Protein AF-A0A5E4PR61-F1 (afdb_monomer_lite)

Structure (mmCIF, N/CA/C/O backbone):
data_AF-A0A5E4PR61-F1
#
_entry.id   AF-A0A5E4PR61-F1
#
loop_
_atom_site.group_PDB
_atom_site.id
_atom_site.type_symbol
_atom_site.label_atom_id
_atom_site.label_alt_id
_atom_site.label_comp_id
_atom_site.label_asym_id
_atom_site.label_entity_id
_atom_site.label_seq_id
_atom_site.pdbx_PDB_ins_code
_atom_site.Cartn_x
_atom_site.Cartn_y
_atom_site.Cartn_z
_atom_site.occupancy
_atom_site.B_iso_or_equiv
_atom_site.auth_seq_id
_atom_site.auth_comp_id
_atom_site.auth_asym_id
_atom_site.auth_atom_id
_atom_site.pdbx_PDB_model_num
ATOM 1 N N . LYS A 1 1 ? 18.328 1.704 29.329 1.00 36.12 1 LYS A N 1
ATOM 2 C CA . LYS A 1 1 ? 19.244 1.581 28.168 1.00 36.12 1 LYS A CA 1
ATOM 3 C C . LYS A 1 1 ? 18.384 1.048 27.034 1.00 36.12 1 LYS A C 1
ATOM 5 O O . LYS A 1 1 ? 18.080 -0.127 27.085 1.00 36.12 1 LYS A O 1
ATOM 10 N N . TYR A 1 2 ? 17.724 1.858 26.214 1.00 37.31 2 TYR A N 1
ATOM 11 C CA . TYR A 1 2 ? 18.276 2.843 25.282 1.00 37.31 2 TYR A CA 1
ATOM 12 C C . TYR A 1 2 ? 17.339 4.061 25.161 1.00 37.31 2 TYR A C 1
ATOM 14 O O . TYR A 1 2 ? 16.306 3.936 24.514 1.00 37.31 2 TYR A O 1
ATOM 22 N N . PRO A 1 3 ? 17.649 5.207 25.793 1.00 36.56 3 PRO A N 1
ATOM 23 C CA . PRO A 1 3 ? 16.827 6.406 25.634 1.00 36.56 3 PRO A CA 1
ATOM 24 C C . PRO A 1 3 ? 17.283 7.351 24.511 1.00 36.56 3 PRO A C 1
ATOM 26 O O . PRO A 1 3 ? 16.469 8.147 24.076 1.00 36.56 3 PRO A O 1
ATOM 29 N N . ASP A 1 4 ? 18.515 7.260 23.992 1.00 34.47 4 ASP A N 1
ATOM 30 C CA . ASP A 1 4 ? 19.093 8.382 23.218 1.00 34.47 4 ASP A CA 1
ATOM 31 C C . ASP A 1 4 ? 19.759 7.996 21.886 1.00 34.47 4 ASP A C 1
ATOM 33 O O . ASP A 1 4 ? 20.650 8.692 21.406 1.00 34.47 4 ASP A O 1
ATOM 37 N N . CYS A 1 5 ? 19.370 6.886 21.255 1.00 42.22 5 CYS A N 1
ATOM 38 C CA . CYS A 1 5 ? 20.015 6.446 20.010 1.00 42.22 5 CYS A CA 1
ATOM 39 C C . CYS A 1 5 ? 18.998 6.047 18.941 1.00 42.22 5 CYS A C 1
ATOM 41 O O . CYS A 1 5 ? 18.897 4.874 18.606 1.00 42.22 5 CYS A O 1
ATOM 43 N N . LEU A 1 6 ? 18.253 7.012 18.401 1.00 45.06 6 LEU A N 1
ATOM 44 C CA . LEU A 1 6 ? 17.533 6.852 17.134 1.00 45.06 6 LEU A CA 1
ATOM 45 C C . LEU A 1 6 ? 17.547 8.177 16.369 1.00 45.06 6 LEU A C 1
ATOM 47 O O . LEU A 1 6 ? 16.627 8.981 16.472 1.00 45.06 6 LEU A O 1
ATOM 51 N N . ASN A 1 7 ? 18.653 8.408 15.666 1.00 36.19 7 ASN A N 1
ATOM 52 C CA . ASN A 1 7 ? 18.746 9.107 14.386 1.00 36.19 7 ASN A CA 1
ATOM 53 C C . ASN A 1 7 ? 20.202 8.998 13.940 1.00 36.19 7 ASN A C 1
ATOM 55 O O . ASN A 1 7 ? 21.107 9.463 14.630 1.00 36.19 7 ASN A O 1
ATOM 59 N N . GLY A 1 8 ? 20.416 8.311 12.821 1.00 38.56 8 GLY A N 1
ATOM 60 C CA . GLY A 1 8 ? 21.736 8.069 12.266 1.00 38.56 8 GLY A CA 1
ATOM 61 C C . GLY A 1 8 ? 22.508 9.366 12.047 1.00 38.56 8 GLY A C 1
ATOM 62 O O . GLY A 1 8 ? 22.101 10.211 11.260 1.00 38.56 8 GLY A O 1
ATOM 63 N N . ASN A 1 9 ? 23.624 9.470 12.753 1.00 44.19 9 ASN A N 1
ATOM 64 C CA . ASN A 1 9 ? 24.900 9.922 12.220 1.00 44.19 9 ASN A CA 1
ATOM 65 C C . ASN A 1 9 ? 25.960 9.177 13.029 1.00 44.19 9 ASN A C 1
ATOM 67 O O . ASN A 1 9 ? 26.518 9.704 13.988 1.00 44.19 9 ASN A O 1
ATOM 71 N N . ASP A 1 10 ? 26.149 7.902 12.691 1.00 44.09 10 ASP A N 1
ATOM 72 C CA . ASP A 1 10 ? 27.345 7.176 13.097 1.00 44.09 10 ASP A CA 1
ATOM 73 C C . ASP A 1 10 ? 28.449 7.510 12.075 1.00 44.09 10 ASP A C 1
ATOM 75 O O . ASP A 1 10 ? 28.332 7.116 10.912 1.00 44.09 10 ASP A O 1
ATOM 79 N N . PRO A 1 11 ? 29.493 8.266 12.459 1.00 48.28 11 PRO A N 1
ATOM 80 C CA . PRO A 1 11 ? 30.578 8.662 11.563 1.00 48.28 11 PRO A CA 1
ATOM 81 C C . PRO A 1 11 ? 31.513 7.503 11.170 1.00 48.28 11 PRO A C 1
ATOM 83 O O . PRO A 1 11 ? 32.481 7.731 10.451 1.00 48.28 11 PRO A O 1
ATOM 86 N N . SER A 1 12 ? 31.266 6.272 11.638 1.00 42.88 12 SER A N 1
ATOM 87 C CA . SER A 1 12 ? 32.086 5.092 11.326 1.00 42.88 12 SER A CA 1
ATOM 88 C C . SER A 1 12 ? 31.677 4.337 10.050 1.00 42.88 12 SER A C 1
ATOM 90 O O . SER A 1 12 ? 32.338 3.367 9.674 1.00 42.88 12 SER A O 1
ATOM 92 N N . VAL A 1 13 ? 30.616 4.772 9.359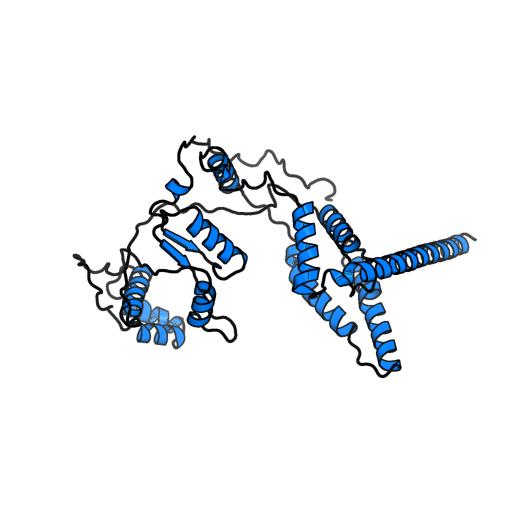 1.00 42.94 13 VAL A N 1
ATOM 93 C CA . VAL A 1 13 ? 30.128 4.136 8.124 1.00 42.94 13 VAL A CA 1
ATOM 94 C C . VAL A 1 13 ? 30.832 4.737 6.894 1.00 42.94 13 VAL A C 1
ATOM 96 O O . VAL A 1 13 ? 30.843 5.960 6.758 1.00 42.94 13 VAL A O 1
ATOM 99 N N . PRO A 1 14 ? 31.400 3.922 5.978 1.00 35.34 14 PRO A N 1
ATOM 100 C CA . PRO A 1 14 ? 32.034 4.424 4.759 1.00 35.34 14 PRO A CA 1
ATOM 101 C C . PRO A 1 14 ? 31.043 5.171 3.860 1.00 35.34 14 PRO A C 1
ATOM 103 O O . PRO A 1 14 ? 29.953 4.670 3.577 1.00 35.34 14 PRO A O 1
ATOM 106 N N . ASP A 1 15 ? 31.450 6.346 3.384 1.00 42.41 15 ASP A N 1
ATOM 107 C CA . ASP A 1 15 ? 30.721 7.116 2.379 1.00 42.41 15 ASP A CA 1
ATOM 108 C C . ASP A 1 15 ? 30.812 6.408 1.014 1.00 42.41 15 ASP A C 1
ATOM 110 O O . ASP A 1 15 ? 31.899 6.193 0.478 1.00 42.41 15 ASP A O 1
ATOM 114 N N . LEU A 1 16 ? 29.660 5.989 0.483 1.00 41.06 16 LEU A N 1
ATOM 115 C CA . LEU A 1 16 ? 29.525 5.258 -0.783 1.00 41.06 16 LEU A CA 1
ATOM 116 C C . LEU A 1 16 ? 29.052 6.159 -1.939 1.00 41.06 16 LEU A C 1
ATOM 118 O O . LEU A 1 16 ? 28.659 5.648 -2.989 1.00 41.06 16 LEU A O 1
ATOM 122 N N . ASN A 1 17 ? 29.056 7.483 -1.770 1.00 37.34 17 ASN A N 1
ATOM 123 C CA . ASN A 1 17 ? 28.634 8.410 -2.815 1.00 37.34 17 ASN A CA 1
ATOM 124 C C . ASN A 1 17 ? 29.692 8.482 -3.933 1.00 37.34 17 ASN A C 1
ATOM 126 O O . ASN A 1 17 ? 30.817 8.929 -3.718 1.00 37.34 17 ASN A O 1
ATOM 130 N N . ARG A 1 18 ? 29.331 8.042 -5.145 1.00 41.84 18 ARG A N 1
ATOM 131 C CA . ARG A 1 18 ? 30.080 8.341 -6.375 1.00 41.84 18 ARG A CA 1
ATOM 132 C C . ARG A 1 18 ? 29.575 9.650 -6.975 1.00 41.84 18 ARG A C 1
ATOM 134 O O . ARG A 1 18 ? 28.377 9.917 -6.941 1.00 41.84 18 ARG A O 1
ATOM 141 N N . GLU A 1 19 ? 30.502 10.433 -7.520 1.00 36.00 19 GLU A N 1
ATOM 142 C CA . GLU A 1 19 ? 30.210 11.672 -8.242 1.00 36.00 19 GLU A CA 1
ATOM 143 C C . GLU A 1 19 ? 29.271 11.431 -9.434 1.00 36.00 19 GLU A C 1
ATOM 145 O O . GLU A 1 19 ? 29.350 10.411 -10.125 1.00 36.00 19 GLU A O 1
ATOM 150 N N . VAL A 1 20 ? 28.366 12.391 -9.626 1.00 43.66 20 VAL A N 1
ATOM 151 C CA . VAL A 1 20 ? 27.330 12.438 -10.662 1.00 43.66 20 VAL A CA 1
ATOM 152 C C . VAL A 1 20 ? 27.967 12.821 -12.001 1.00 43.66 20 VAL A C 1
ATOM 154 O O . VAL A 1 20 ? 28.792 13.730 -12.052 1.00 43.66 20 VAL A O 1
ATOM 157 N N . LEU A 1 21 ? 27.571 12.146 -13.083 1.00 39.44 21 LEU A N 1
ATOM 158 C CA . LEU A 1 21 ? 27.807 12.614 -14.449 1.00 39.44 21 LEU A CA 1
ATOM 159 C C . LEU A 1 21 ? 26.588 13.435 -14.884 1.00 39.44 21 LEU A C 1
ATOM 161 O O . LEU A 1 21 ? 25.475 12.914 -14.857 1.00 39.44 21 LEU A O 1
ATOM 165 N N . ASP A 1 22 ? 26.808 14.693 -15.270 1.00 37.41 22 ASP A N 1
ATOM 166 C CA . ASP A 1 22 ? 25.820 15.504 -15.990 1.00 37.41 22 ASP A CA 1
ATOM 167 C C . ASP A 1 22 ? 25.443 14.784 -17.294 1.00 37.41 22 ASP A C 1
ATOM 169 O O . ASP A 1 22 ? 26.317 14.458 -18.103 1.00 37.41 22 ASP A O 1
ATOM 173 N N . SER A 1 23 ? 24.151 14.536 -17.511 1.00 48.25 23 SER A N 1
ATOM 174 C CA . SER A 1 23 ? 23.636 14.050 -18.793 1.00 48.25 23 SER A CA 1
ATOM 175 C C . SER A 1 23 ? 22.517 14.966 -19.283 1.00 48.25 23 SER A C 1
ATOM 177 O O . SER A 1 23 ? 21.446 15.008 -18.684 1.00 48.25 23 SER A O 1
ATOM 179 N N . ASP A 1 24 ? 22.757 15.651 -20.403 1.00 53.16 24 ASP A N 1
ATOM 180 C CA . ASP A 1 24 ? 21.797 16.503 -21.129 1.00 53.16 24 ASP A CA 1
ATOM 181 C C . ASP A 1 24 ? 20.743 15.698 -21.938 1.00 53.16 24 ASP A C 1
ATOM 183 O O . ASP A 1 24 ? 20.092 16.237 -22.842 1.00 53.16 24 ASP A O 1
ATOM 187 N N . GLU A 1 25 ? 20.595 14.396 -21.684 1.00 63.62 25 GLU A N 1
ATOM 188 C CA . GLU A 1 25 ? 19.716 13.484 -22.435 1.00 63.62 25 GLU A CA 1
ATOM 189 C C . GLU A 1 25 ? 18.294 13.432 -21.850 1.00 63.62 25 GLU A C 1
ATOM 191 O O . GLU A 1 25 ? 18.096 13.577 -20.641 1.00 63.62 25 GLU A O 1
ATOM 196 N N . ASP A 1 26 ? 17.293 13.232 -22.713 1.00 72.94 26 ASP A N 1
ATOM 197 C CA . ASP A 1 26 ? 15.899 13.062 -22.295 1.00 72.94 26 ASP A CA 1
ATOM 198 C C . ASP A 1 26 ? 15.716 11.677 -21.640 1.00 72.94 26 ASP A C 1
ATOM 200 O O . ASP A 1 26 ? 16.269 10.670 -22.088 1.00 72.94 26 ASP A O 1
ATOM 204 N N . ILE A 1 27 ? 14.886 11.575 -20.601 1.00 74.19 27 ILE A N 1
ATOM 205 C CA . ILE A 1 27 ? 14.533 10.298 -19.958 1.00 74.19 27 ILE A CA 1
ATOM 206 C C . ILE A 1 27 ? 13.884 9.357 -20.977 1.00 74.19 27 ILE A C 1
ATOM 208 O O . ILE A 1 27 ? 14.119 8.148 -20.941 1.00 74.19 27 ILE A O 1
ATOM 212 N N . ALA A 1 28 ? 13.078 9.882 -21.903 1.00 74.38 28 ALA A N 1
ATOM 213 C CA . ALA A 1 28 ? 12.540 9.090 -23.005 1.00 74.38 28 ALA A CA 1
ATOM 214 C C . ALA A 1 28 ? 13.649 8.424 -23.845 1.00 74.38 28 ALA A C 1
ATOM 216 O O . ALA A 1 28 ? 13.494 7.260 -24.220 1.00 74.38 28 ALA A O 1
ATOM 217 N N . ASP A 1 29 ? 14.777 9.109 -24.064 1.00 76.25 29 ASP A N 1
ATOM 218 C CA . ASP A 1 29 ? 15.904 8.588 -24.841 1.00 76.25 29 ASP A CA 1
ATOM 219 C C . ASP A 1 29 ? 16.632 7.451 -24.127 1.00 76.25 29 ASP A C 1
ATOM 221 O O . ASP A 1 29 ? 16.989 6.462 -24.769 1.00 76.25 29 ASP A O 1
ATOM 225 N N . PHE A 1 30 ? 16.736 7.507 -22.795 1.00 71.62 30 PHE A N 1
ATOM 226 C CA . PHE A 1 30 ? 17.234 6.385 -21.993 1.00 71.62 30 PHE A CA 1
ATOM 227 C C . PHE A 1 30 ? 16.423 5.097 -22.222 1.00 71.62 30 PHE A C 1
ATOM 229 O O . PHE A 1 30 ? 16.962 3.989 -22.191 1.00 71.62 30 PHE A O 1
ATOM 236 N N . PHE A 1 31 ? 15.114 5.228 -22.451 1.00 71.62 31 PHE A N 1
ATOM 237 C CA . PHE A 1 31 ? 14.218 4.098 -22.686 1.00 71.62 31 PHE A CA 1
ATOM 238 C C . PHE A 1 31 ? 14.090 3.696 -24.165 1.00 71.62 31 PHE A C 1
ATOM 240 O O . PHE A 1 31 ? 13.411 2.706 -24.457 1.00 71.62 31 PHE A O 1
ATOM 247 N N . ASN A 1 32 ? 14.736 4.400 -25.098 1.00 77.12 32 ASN A N 1
ATOM 248 C CA . ASN A 1 32 ? 14.686 4.048 -26.515 1.00 77.12 32 ASN A CA 1
ATOM 249 C C . ASN A 1 32 ? 15.365 2.692 -26.769 1.00 77.12 32 ASN A C 1
ATOM 251 O O . ASN A 1 32 ? 16.496 2.443 -26.359 1.00 77.12 32 ASN A O 1
ATOM 255 N N . GLY A 1 33 ? 14.657 1.783 -27.441 1.00 70.25 33 GLY A N 1
ATOM 256 C CA . GLY A 1 33 ? 15.096 0.405 -27.668 1.00 70.25 33 GLY A CA 1
ATOM 257 C C . GLY A 1 33 ? 15.102 -0.471 -26.408 1.00 70.25 33 GLY A C 1
ATOM 258 O O . GLY A 1 33 ? 15.550 -1.617 -26.466 1.00 70.25 33 GLY A O 1
ATOM 259 N N . ALA A 1 34 ? 14.621 0.033 -25.263 1.00 67.56 34 ALA A N 1
ATOM 260 C CA . ALA A 1 34 ? 14.673 -0.699 -24.005 1.00 67.56 34 ALA A CA 1
ATOM 261 C C . ALA A 1 34 ? 13.665 -1.856 -23.961 1.00 67.56 34 ALA A C 1
ATOM 263 O O . ALA A 1 34 ? 12.542 -1.778 -24.466 1.00 67.56 34 ALA A O 1
ATOM 264 N N . VAL A 1 35 ? 14.059 -2.922 -23.264 1.00 66.69 35 VAL A N 1
ATOM 265 C CA . VAL A 1 35 ? 13.233 -4.103 -23.008 1.00 66.69 35 VAL A CA 1
ATOM 266 C C . VAL A 1 35 ? 12.990 -4.217 -21.505 1.00 66.69 35 VAL A C 1
ATOM 268 O O . VAL A 1 35 ? 13.913 -4.466 -20.732 1.00 66.69 35 VAL A O 1
ATOM 271 N N . ILE A 1 36 ? 11.741 -4.047 -21.072 1.00 68.06 36 ILE A N 1
ATOM 272 C CA . ILE A 1 36 ? 11.376 -3.907 -19.656 1.00 68.06 36 ILE A CA 1
ATOM 273 C C . ILE A 1 36 ? 10.577 -5.121 -19.188 1.00 68.06 36 ILE A C 1
ATOM 275 O O . ILE A 1 36 ? 9.583 -5.487 -19.803 1.00 68.06 36 ILE A O 1
ATOM 279 N N . LEU A 1 37 ? 10.946 -5.727 -18.056 1.00 66.19 37 LEU A N 1
ATOM 280 C CA . LEU A 1 37 ? 10.127 -6.739 -17.379 1.00 66.19 37 LEU A CA 1
ATOM 281 C C . LEU A 1 37 ? 9.441 -6.150 -16.144 1.00 66.19 37 LEU A C 1
ATOM 283 O O . LEU A 1 37 ? 10.090 -5.815 -15.157 1.00 66.19 37 LEU A O 1
ATOM 287 N N . VAL A 1 38 ? 8.110 -6.115 -16.157 1.00 63.72 38 VAL A N 1
ATOM 288 C CA . VAL A 1 38 ? 7.282 -5.672 -15.033 1.00 63.72 38 VAL A CA 1
ATOM 289 C C . VAL A 1 38 ? 6.705 -6.878 -14.295 1.00 63.72 38 VAL A C 1
ATOM 291 O O . VAL A 1 38 ? 5.758 -7.543 -14.736 1.00 63.72 38 VAL A O 1
ATOM 294 N N . THR A 1 39 ? 7.239 -7.143 -13.103 1.00 66.88 39 THR A N 1
ATOM 295 C CA . THR A 1 39 ? 6.606 -8.067 -12.154 1.00 66.88 39 THR A CA 1
ATOM 296 C C . THR A 1 39 ? 5.492 -7.348 -11.394 1.00 66.88 39 THR A C 1
ATOM 298 O O . THR A 1 39 ? 5.563 -6.153 -11.123 1.00 66.88 39 THR A O 1
ATOM 301 N N . GLY A 1 40 ? 4.386 -8.044 -11.113 1.00 61.28 40 GLY A N 1
ATOM 302 C CA . GLY A 1 40 ? 3.229 -7.400 -10.482 1.00 61.28 40 GLY A CA 1
ATOM 303 C C . GLY A 1 40 ? 2.502 -6.379 -11.373 1.00 61.28 40 GLY A C 1
ATOM 304 O O . GLY A 1 40 ? 1.643 -5.658 -10.868 1.00 61.28 40 GLY A O 1
ATOM 305 N N . GLY A 1 41 ? 2.761 -6.361 -12.690 1.00 65.25 41 GLY A N 1
ATOM 306 C CA . GLY A 1 41 ? 2.163 -5.418 -13.653 1.00 65.25 41 GLY A CA 1
ATOM 307 C C . GLY A 1 41 ? 0.630 -5.447 -13.720 1.00 65.25 41 GLY A C 1
ATOM 308 O O . GLY A 1 41 ? -0.007 -4.462 -14.067 1.00 65.25 41 GLY A O 1
ATOM 309 N N . THR A 1 42 ? -0.001 -6.547 -13.299 1.00 68.56 42 THR A N 1
ATOM 310 C CA . THR A 1 42 ? -1.473 -6.635 -13.189 1.00 68.56 42 THR A CA 1
ATOM 311 C C . THR A 1 42 ? -2.054 -6.088 -11.885 1.00 68.56 42 THR A C 1
ATOM 313 O O . THR A 1 42 ? -3.279 -6.050 -11.732 1.00 68.56 42 THR A O 1
ATOM 316 N N . GLY A 1 43 ? -1.205 -5.713 -10.928 1.00 62.50 43 GLY A N 1
ATOM 317 C CA . GLY A 1 43 ? -1.597 -5.047 -9.692 1.00 62.50 43 GLY A CA 1
ATOM 318 C C . GLY A 1 43 ? -1.983 -3.587 -9.924 1.00 62.50 43 GLY A C 1
ATOM 319 O O . GLY A 1 43 ? -1.819 -3.051 -11.014 1.00 62.50 43 GLY A O 1
ATOM 320 N N . PHE A 1 44 ? -2.498 -2.932 -8.885 1.00 61.03 44 PHE A N 1
ATOM 321 C CA . PHE A 1 44 ? -2.923 -1.531 -8.966 1.00 61.03 44 PHE A CA 1
ATOM 322 C C . PHE A 1 44 ? -1.780 -0.601 -9.412 1.00 61.03 44 PHE A C 1
ATOM 324 O O . PHE A 1 44 ? -1.915 0.095 -10.412 1.00 61.03 44 PHE A O 1
ATOM 331 N N . VAL A 1 45 ? -0.631 -0.670 -8.728 1.00 62.41 45 VAL A N 1
ATOM 332 C CA . VAL A 1 45 ? 0.569 0.119 -9.064 1.00 62.41 45 VAL A CA 1
ATOM 333 C C . VAL A 1 45 ? 1.163 -0.311 -10.405 1.00 62.41 45 VAL A C 1
ATOM 335 O O . VAL A 1 45 ? 1.514 0.531 -11.221 1.00 62.41 45 VAL A O 1
ATOM 338 N N . GLY A 1 46 ? 1.212 -1.621 -10.665 1.00 63.88 46 GLY A N 1
ATOM 339 C CA . GLY A 1 46 ? 1.745 -2.165 -11.912 1.00 63.88 46 GLY A CA 1
ATOM 340 C C . GLY A 1 46 ? 1.030 -1.635 -13.158 1.00 63.88 46 GLY A C 1
ATOM 341 O O . GLY A 1 46 ? 1.689 -1.299 -14.131 1.00 63.88 46 GLY A O 1
ATOM 342 N N . LYS A 1 47 ? -0.299 -1.477 -13.111 1.00 68.00 47 LYS A N 1
ATOM 343 C CA . LYS A 1 47 ? -1.071 -0.909 -14.227 1.00 68.00 47 LYS A CA 1
ATOM 344 C C . LYS A 1 47 ? -0.754 0.564 -14.479 1.00 68.00 47 LYS A C 1
ATOM 346 O O . LYS A 1 47 ? -0.649 0.958 -15.632 1.00 68.00 47 LYS A O 1
ATOM 351 N N . ALA A 1 48 ? -0.600 1.358 -13.418 1.00 67.12 48 ALA A N 1
ATOM 352 C CA . ALA A 1 48 ? -0.218 2.764 -13.539 1.00 67.12 48 ALA A CA 1
ATOM 353 C C . ALA A 1 48 ? 1.208 2.915 -14.094 1.00 67.12 48 ALA A C 1
ATOM 355 O O . ALA A 1 48 ? 1.446 3.772 -14.936 1.00 67.12 48 ALA A O 1
ATOM 356 N N . LEU A 1 49 ? 2.134 2.041 -13.679 1.00 69.88 49 LEU A N 1
ATOM 357 C CA . LEU A 1 49 ? 3.486 1.990 -14.237 1.00 69.88 49 LEU A CA 1
ATOM 358 C C . LEU A 1 49 ? 3.462 1.654 -15.734 1.00 69.88 49 LEU A C 1
ATOM 360 O O . LEU A 1 49 ? 4.109 2.340 -16.516 1.00 69.88 49 LEU A O 1
ATOM 364 N N . LEU A 1 50 ? 2.697 0.632 -16.135 1.00 73.19 50 LEU A N 1
ATOM 365 C CA . LEU A 1 50 ? 2.548 0.263 -17.545 1.00 73.19 50 LEU A CA 1
ATOM 366 C C . LEU A 1 50 ? 1.972 1.416 -18.375 1.00 73.19 50 LEU A C 1
ATOM 368 O O . LEU A 1 50 ? 2.502 1.711 -19.437 1.00 73.19 50 LEU A O 1
ATOM 372 N N . GLU A 1 51 ? 0.935 2.098 -17.882 1.00 77.56 51 GLU A N 1
ATOM 373 C CA . GLU A 1 51 ? 0.369 3.280 -18.547 1.00 77.56 51 GLU A CA 1
ATOM 374 C C . GLU A 1 51 ? 1.411 4.389 -18.719 1.00 77.56 51 GLU A C 1
ATOM 376 O O . GLU A 1 51 ? 1.576 4.903 -19.823 1.00 77.56 51 GLU A O 1
ATOM 381 N N . LYS A 1 52 ? 2.152 4.719 -17.655 1.00 74.94 52 LYS A N 1
ATOM 382 C CA . LYS A 1 52 ? 3.149 5.791 -17.679 1.00 74.94 52 LYS A CA 1
ATOM 383 C C . LYS A 1 52 ? 4.301 5.482 -18.634 1.00 74.94 52 LYS A C 1
ATOM 385 O O . LYS A 1 52 ? 4.686 6.368 -19.390 1.00 74.94 52 LYS A O 1
ATOM 390 N N . LEU A 1 53 ? 4.816 4.249 -18.622 1.00 76.00 53 LEU A N 1
ATOM 391 C CA . LEU A 1 53 ? 5.870 3.803 -19.541 1.00 76.00 53 LEU A CA 1
ATOM 392 C C . LEU A 1 53 ? 5.400 3.898 -20.995 1.00 76.00 53 LEU A C 1
ATOM 394 O O . LEU A 1 53 ? 6.068 4.521 -21.810 1.00 76.00 53 LEU A O 1
ATOM 398 N N . LEU A 1 54 ? 4.216 3.361 -21.303 1.00 77.06 54 LEU A N 1
ATOM 399 C CA . LEU A 1 54 ? 3.678 3.369 -22.666 1.00 77.06 54 LEU A CA 1
ATOM 400 C C . LEU A 1 54 ? 3.326 4.778 -23.163 1.00 77.06 54 LEU A C 1
ATOM 402 O O . LEU A 1 54 ? 3.436 5.051 -24.354 1.00 77.06 54 LEU A O 1
ATOM 406 N N . ARG A 1 55 ? 2.891 5.678 -22.272 1.00 78.12 55 ARG A N 1
ATOM 407 C CA . ARG A 1 55 ? 2.515 7.050 -22.638 1.00 78.12 55 ARG A CA 1
ATOM 408 C C . ARG A 1 55 ? 3.709 7.992 -22.759 1.00 78.12 55 ARG A C 1
ATOM 410 O O . ARG A 1 55 ? 3.679 8.880 -23.604 1.00 78.12 55 ARG A O 1
ATOM 417 N N . SER A 1 56 ? 4.694 7.880 -21.868 1.00 76.50 56 SER A N 1
ATOM 418 C CA . SER A 1 56 ? 5.798 8.847 -21.771 1.00 76.50 56 SER A CA 1
ATOM 419 C C . SER A 1 56 ? 7.093 8.383 -22.435 1.00 76.50 56 SER A C 1
ATOM 421 O O . SER A 1 56 ? 7.927 9.233 -22.713 1.00 76.50 56 SER A O 1
ATOM 423 N N . CYS A 1 57 ? 7.251 7.091 -22.730 1.00 79.50 57 CYS A N 1
ATOM 424 C CA . CYS A 1 57 ? 8.471 6.543 -23.325 1.00 79.50 57 CYS A CA 1
ATOM 425 C C . CYS A 1 57 ? 8.129 5.761 -24.613 1.00 79.50 57 CYS A C 1
ATOM 427 O O . CYS A 1 57 ? 8.128 4.528 -24.606 1.00 79.50 57 CYS A O 1
ATOM 429 N N . PRO A 1 58 ? 7.793 6.449 -25.724 1.00 75.81 58 PRO A N 1
ATOM 430 C CA . PRO A 1 58 ? 7.297 5.804 -26.943 1.00 75.81 58 PRO A CA 1
ATOM 431 C C . PRO A 1 58 ? 8.340 4.932 -27.653 1.00 75.81 58 PRO A C 1
ATOM 433 O O . PRO A 1 58 ? 7.959 4.068 -28.436 1.00 75.81 58 PRO A O 1
ATOM 436 N N . GLY A 1 59 ? 9.633 5.145 -27.398 1.00 73.81 59 GLY A N 1
ATOM 437 C CA . GLY A 1 59 ? 10.700 4.339 -27.986 1.00 73.81 59 GLY A CA 1
ATOM 438 C C . GLY A 1 59 ? 11.036 3.061 -27.221 1.00 73.81 59 GLY A C 1
ATOM 439 O O . GLY A 1 59 ? 11.957 2.364 -27.639 1.00 73.81 59 GLY A O 1
ATOM 440 N N . ILE A 1 60 ? 10.315 2.719 -26.143 1.00 78.50 60 ILE A N 1
ATOM 441 C CA . ILE A 1 60 ? 10.433 1.393 -25.518 1.00 78.50 60 ILE A CA 1
ATOM 442 C C . ILE A 1 60 ? 10.091 0.333 -26.565 1.00 78.50 60 ILE A C 1
ATOM 444 O O . ILE A 1 60 ? 8.983 0.319 -27.098 1.00 78.50 60 ILE A O 1
ATOM 448 N N . ASP A 1 61 ? 11.022 -0.586 -26.810 1.00 71.19 61 ASP A N 1
ATOM 449 C CA . ASP A 1 61 ? 10.819 -1.678 -27.761 1.00 71.19 61 ASP A CA 1
ATOM 450 C C . ASP A 1 61 ? 9.792 -2.680 -27.221 1.00 71.19 61 ASP A C 1
ATOM 452 O O . ASP A 1 61 ? 8.818 -3.033 -27.885 1.00 71.19 61 ASP A O 1
ATOM 456 N N . THR A 1 62 ? 9.978 -3.114 -25.969 1.00 68.50 62 THR A N 1
ATOM 457 C CA . THR A 1 62 ? 9.196 -4.218 -25.407 1.00 68.50 62 THR A CA 1
ATOM 458 C C . THR A 1 62 ? 8.918 -4.050 -23.916 1.00 68.50 62 THR A C 1
ATOM 460 O O . THR A 1 62 ? 9.827 -3.788 -23.129 1.00 68.50 62 THR A O 1
ATOM 463 N N . VAL A 1 63 ? 7.682 -4.349 -23.486 1.00 64.75 63 VAL A N 1
ATOM 464 C CA . VAL A 1 63 ? 7.330 -4.508 -22.062 1.00 64.75 63 VAL A CA 1
ATOM 465 C C . VAL A 1 63 ? 6.747 -5.897 -21.776 1.00 64.75 63 VAL A C 1
ATOM 467 O O . VAL A 1 63 ? 5.627 -6.224 -22.164 1.00 64.75 63 VAL A O 1
ATOM 470 N N . TYR A 1 64 ? 7.478 -6.713 -21.021 1.00 64.88 64 TYR A N 1
ATOM 471 C CA . TYR A 1 64 ? 7.030 -8.000 -20.500 1.00 64.88 64 TYR A CA 1
ATOM 472 C C . TYR A 1 64 ? 6.239 -7.838 -19.207 1.00 64.88 64 TYR A C 1
ATOM 474 O O . TYR A 1 64 ? 6.685 -7.178 -18.271 1.00 64.88 64 TYR A O 1
ATOM 482 N N . VAL A 1 65 ? 5.104 -8.530 -19.092 1.00 64.38 65 VAL A N 1
ATOM 483 C CA . VAL A 1 65 ? 4.305 -8.550 -17.859 1.00 64.38 65 VAL A CA 1
ATOM 484 C C . VAL A 1 65 ? 4.160 -9.973 -17.346 1.00 64.38 65 VAL A C 1
ATOM 486 O O . VAL A 1 65 ? 3.514 -10.812 -17.972 1.00 64.38 65 VAL A O 1
ATOM 489 N N . LEU A 1 66 ? 4.703 -10.241 -16.156 1.00 67.44 66 LEU A N 1
ATOM 490 C CA . LEU A 1 66 ? 4.508 -11.533 -15.502 1.00 67.44 66 LEU A CA 1
ATOM 491 C C . LEU A 1 66 ? 3.092 -11.621 -14.911 1.00 67.44 66 LEU A C 1
ATOM 493 O O . LEU A 1 66 ? 2.732 -10.888 -13.982 1.00 67.44 66 LEU A O 1
ATOM 497 N N . MET A 1 67 ? 2.293 -12.559 -15.421 1.00 71.81 67 MET A N 1
ATOM 498 C CA . MET A 1 67 ? 0.946 -12.852 -14.933 1.00 71.81 67 MET A CA 1
ATOM 499 C C . MET A 1 67 ? 0.849 -14.244 -14.323 1.00 71.81 67 MET A C 1
ATOM 501 O O . MET A 1 67 ? 1.330 -15.223 -14.876 1.00 71.81 67 MET A O 1
ATOM 505 N N . ARG A 1 68 ? 0.148 -14.328 -13.190 1.00 69.69 68 ARG A N 1
ATOM 506 C CA . ARG A 1 68 ? -0.220 -15.594 -12.541 1.00 69.69 68 ARG A CA 1
ATOM 507 C C . ARG A 1 68 ? -1.738 -15.794 -12.570 1.00 69.69 68 ARG A C 1
ATOM 509 O O . ARG A 1 68 ? -2.458 -14.797 -12.642 1.00 69.69 68 ARG A O 1
ATOM 516 N N . PRO A 1 69 ? -2.272 -17.013 -12.436 1.00 74.56 69 PRO A N 1
ATOM 517 C CA . PRO A 1 69 ? -3.706 -17.218 -12.234 1.00 74.56 69 PRO A CA 1
ATOM 518 C C . PRO A 1 69 ? -4.221 -16.508 -10.969 1.00 74.56 69 PRO A C 1
ATOM 520 O O . PRO A 1 69 ? -3.473 -16.253 -10.019 1.00 74.56 69 PRO A O 1
ATOM 523 N N . LYS A 1 70 ? -5.512 -16.166 -10.938 1.00 78.56 70 LYS A N 1
ATOM 524 C CA . LYS A 1 70 ? -6.216 -15.702 -9.726 1.00 78.56 70 LYS A CA 1
ATOM 525 C C . LYS A 1 70 ? -7.395 -16.640 -9.490 1.00 78.56 70 LYS A C 1
ATOM 527 O O . LYS A 1 70 ? -7.901 -17.225 -10.433 1.00 78.56 70 LYS A O 1
ATOM 532 N N . ARG A 1 71 ? -7.837 -16.819 -8.242 1.00 79.94 71 ARG A N 1
ATOM 533 C CA . ARG A 1 71 ? -8.957 -17.723 -7.921 1.00 79.94 71 ARG A CA 1
ATOM 534 C C . ARG A 1 71 ? -10.165 -17.443 -8.832 1.00 79.94 71 ARG A C 1
ATOM 536 O O . ARG A 1 71 ? -10.734 -16.359 -8.749 1.00 79.94 71 ARG A O 1
ATOM 543 N N . GLY A 1 72 ? -10.525 -18.420 -9.668 1.00 81.94 72 GLY A N 1
ATOM 544 C CA . GLY A 1 72 ? -11.636 -18.334 -10.625 1.00 81.94 72 GLY A CA 1
ATOM 545 C C . GLY A 1 72 ? -11.345 -17.576 -11.928 1.00 81.94 72 GLY A C 1
ATOM 546 O O . GLY A 1 72 ? -12.276 -17.367 -12.693 1.00 81.94 72 GLY A O 1
ATOM 547 N N . LEU A 1 73 ? -10.098 -17.157 -12.177 1.00 81.44 73 LEU A N 1
ATOM 548 C CA . LEU A 1 73 ? -9.679 -16.452 -13.392 1.00 81.44 73 LEU A CA 1
ATOM 549 C C . LEU A 1 73 ? -8.370 -17.028 -13.948 1.00 81.44 73 LEU A C 1
ATOM 551 O O . LEU A 1 73 ? -7.339 -17.032 -13.261 1.00 81.44 73 LEU A O 1
ATOM 555 N N . THR A 1 74 ? -8.400 -17.461 -15.209 1.00 82.94 74 THR A N 1
ATOM 556 C CA . THR A 1 74 ? -7.201 -17.908 -15.937 1.00 82.94 74 THR A CA 1
ATOM 557 C C . THR A 1 74 ? -6.280 -16.730 -16.276 1.00 82.94 74 THR A C 1
ATOM 559 O O . THR A 1 74 ? -6.656 -15.561 -16.130 1.00 82.94 74 THR A O 1
ATOM 562 N N . VAL A 1 75 ? -5.051 -17.015 -16.716 1.00 75.56 75 VAL A N 1
ATOM 563 C CA . VAL A 1 75 ? -4.112 -15.969 -17.154 1.00 75.56 75 VAL A CA 1
ATOM 564 C C . VAL A 1 75 ? -4.679 -15.212 -18.355 1.00 75.56 75 VAL A C 1
ATOM 566 O O . VAL A 1 75 ? -4.628 -13.989 -18.370 1.00 75.56 75 VAL A O 1
ATOM 569 N N . GLU A 1 76 ? -5.323 -15.905 -19.290 1.00 71.94 76 GLU A N 1
ATOM 570 C CA . GLU A 1 76 ? -5.927 -15.341 -20.501 1.00 71.94 76 GLU A CA 1
ATOM 571 C C . GLU A 1 76 ? -7.090 -14.407 -20.161 1.00 71.94 76 GLU A C 1
ATOM 573 O O . GLU A 1 76 ? -7.237 -13.342 -20.755 1.00 71.94 76 GLU A O 1
ATOM 578 N N . GLN A 1 77 ? -7.919 -14.766 -19.177 1.00 76.62 77 GLN A N 1
ATOM 579 C CA . GLN A 1 77 ? -9.012 -13.906 -18.715 1.00 76.62 77 GLN A CA 1
ATOM 580 C C . GLN A 1 77 ?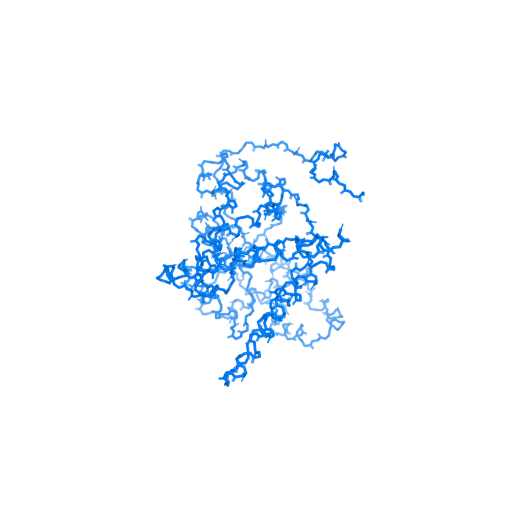 -8.477 -12.641 -18.041 1.00 76.62 77 GLN A C 1
ATOM 582 O O . GLN A 1 77 ? -8.945 -11.540 -18.328 1.00 76.62 77 GLN A O 1
ATOM 587 N N . ARG A 1 78 ? -7.450 -12.778 -17.195 1.00 76.69 78 ARG A N 1
ATOM 588 C CA . ARG A 1 78 ? -6.771 -11.635 -16.567 1.00 76.69 78 ARG A CA 1
ATOM 589 C C . ARG A 1 78 ? -6.047 -10.758 -17.586 1.00 76.69 78 ARG A C 1
ATOM 591 O O . ARG A 1 78 ? -6.026 -9.542 -17.426 1.00 76.69 78 ARG A O 1
ATOM 598 N N . TYR A 1 79 ? -5.483 -11.366 -18.623 1.00 72.50 79 TYR A N 1
ATOM 599 C CA . TYR A 1 79 ? -4.860 -10.680 -19.744 1.00 72.50 79 TYR A CA 1
ATOM 600 C C . TYR A 1 79 ? -5.894 -9.888 -20.543 1.00 72.50 79 TYR A C 1
ATOM 602 O O . TYR A 1 79 ? -5.711 -8.697 -20.747 1.00 72.50 79 TYR A O 1
ATOM 610 N N . LYS A 1 80 ? -7.037 -10.493 -20.887 1.00 71.12 80 LYS A N 1
ATOM 611 C CA . LYS A 1 80 ? -8.159 -9.788 -21.523 1.00 71.12 80 LYS A CA 1
ATOM 612 C C . LYS A 1 80 ? -8.668 -8.628 -20.666 1.00 71.12 80 LYS A C 1
ATOM 614 O O . LYS A 1 80 ? -9.004 -7.582 -21.199 1.00 71.12 80 LYS A O 1
ATOM 619 N N . GLU A 1 81 ? -8.710 -8.770 -19.342 1.00 73.81 81 GLU A N 1
ATOM 620 C CA . GLU A 1 81 ? -9.035 -7.655 -18.439 1.00 73.81 81 GLU A CA 1
ATOM 621 C C . GLU A 1 81 ? -7.959 -6.562 -18.400 1.00 73.81 81 GLU A C 1
ATOM 623 O O . GLU A 1 81 ? -8.289 -5.389 -18.222 1.00 73.81 81 GLU A O 1
ATOM 628 N N . LEU A 1 82 ? -6.684 -6.926 -18.548 1.00 66.88 82 LEU A N 1
ATOM 629 C CA . LEU A 1 82 ? -5.584 -5.972 -18.667 1.00 66.88 82 LEU A CA 1
ATOM 630 C C . LEU A 1 82 ? -5.668 -5.214 -20.001 1.00 66.88 82 LEU A C 1
ATOM 632 O O . LEU A 1 82 ? -5.575 -3.994 -19.988 1.00 66.88 82 LEU A O 1
ATOM 636 N N . LEU A 1 83 ? -5.952 -5.928 -21.091 1.00 62.38 83 LEU A N 1
ATOM 637 C CA . LEU A 1 83 ? -6.159 -5.439 -22.460 1.00 62.38 83 LEU A CA 1
ATOM 638 C C . LEU A 1 83 ? -7.434 -4.634 -22.686 1.00 62.38 83 LEU A C 1
ATOM 640 O O . LEU A 1 83 ? -7.544 -3.899 -23.661 1.00 62.38 83 LEU A O 1
ATOM 644 N N . LYS A 1 84 ? -8.429 -4.764 -21.804 1.00 62.03 84 LYS A N 1
ATOM 645 C CA . LYS A 1 84 ? -9.541 -3.804 -21.769 1.00 62.03 84 LYS A CA 1
ATOM 646 C C . LYS A 1 84 ? -9.040 -2.381 -21.471 1.00 62.03 84 LYS A C 1
ATOM 648 O O . LYS A 1 84 ? -9.804 -1.437 -21.634 1.00 62.03 84 LYS A O 1
ATOM 653 N N . ASN A 1 85 ? -7.777 -2.235 -21.056 1.00 52.97 85 ASN A N 1
ATOM 654 C CA . ASN A 1 85 ? -7.010 -0.993 -21.083 1.00 52.97 85 ASN A CA 1
ATOM 655 C C . ASN A 1 85 ? -6.111 -1.003 -22.344 1.00 52.97 85 ASN A C 1
ATOM 657 O O . ASN A 1 85 ? -5.594 -2.045 -22.722 1.00 52.97 85 ASN A O 1
ATOM 661 N N . GLN A 1 86 ? -5.942 0.142 -23.001 1.00 39.41 86 GLN A N 1
ATOM 662 C CA . GLN A 1 86 ? -5.816 0.290 -24.463 1.00 39.41 86 GLN A CA 1
ATOM 663 C C . GLN A 1 86 ? -4.651 -0.391 -25.270 1.00 39.41 86 GLN A C 1
ATOM 665 O O . GLN A 1 86 ? -4.591 -0.090 -26.457 1.00 39.41 86 GLN A O 1
ATOM 670 N N . ALA A 1 87 ? -3.778 -1.307 -24.776 1.00 38.91 87 ALA A N 1
ATOM 671 C CA . ALA A 1 87 ? -2.772 -2.024 -25.633 1.00 38.91 87 ALA A CA 1
ATOM 672 C C . ALA A 1 87 ? -2.030 -3.270 -25.021 1.00 38.91 87 ALA A C 1
ATOM 674 O O . ALA A 1 87 ? -1.812 -3.296 -23.809 1.00 38.91 87 ALA A O 1
ATOM 675 N N . LEU A 1 88 ? -1.570 -4.256 -25.850 1.00 34.69 88 LEU A N 1
ATOM 676 C CA . LEU A 1 88 ? -0.451 -5.229 -25.585 1.00 34.69 88 LEU A CA 1
ATOM 677 C C . LEU A 1 88 ? 0.139 -5.915 -26.865 1.00 34.69 88 LEU A C 1
ATOM 679 O O . LEU A 1 88 ? -0.613 -6.192 -27.797 1.00 34.69 88 LEU A O 1
ATOM 683 N N . VAL A 1 89 ? 1.448 -6.265 -26.856 1.00 37.62 89 VAL A N 1
ATOM 684 C CA . VAL A 1 89 ? 2.245 -7.030 -27.868 1.00 37.62 89 VAL A CA 1
ATOM 685 C C . VAL A 1 89 ? 3.224 -8.034 -27.171 1.00 37.62 89 VAL A C 1
ATOM 687 O O . VAL A 1 89 ? 3.570 -7.811 -26.012 1.00 37.62 89 VAL A O 1
ATOM 690 N N . HIS A 1 90 ? 3.653 -9.142 -27.821 1.00 39.03 90 HIS A N 1
ATOM 691 C CA . HIS A 1 90 ? 4.539 -10.225 -27.291 1.00 39.03 90 HIS A CA 1
ATOM 692 C C . HIS A 1 90 ? 5.908 -10.324 -28.014 1.00 39.03 90 HIS A C 1
ATOM 694 O O . HIS A 1 90 ? 5.939 -10.139 -29.225 1.00 39.03 90 HIS A O 1
ATOM 700 N N . VAL A 1 91 ? 7.003 -10.670 -27.299 1.00 37.28 91 VAL A N 1
ATOM 701 C CA . VAL A 1 91 ? 8.416 -10.689 -27.781 1.00 37.28 91 VAL A CA 1
ATOM 702 C C . VAL A 1 91 ? 9.263 -11.828 -27.107 1.00 37.28 91 VAL A C 1
ATOM 704 O O . VAL A 1 91 ? 8.790 -12.405 -26.131 1.00 37.28 91 VAL A O 1
ATOM 707 N N . SER A 1 92 ? 10.474 -12.210 -27.590 1.00 42.12 92 SER A N 1
ATOM 708 C CA . SER A 1 92 ? 11.274 -13.412 -27.172 1.00 42.12 92 SER A CA 1
ATOM 709 C C . SER A 1 92 ? 12.770 -13.183 -26.730 1.00 42.12 92 SER A C 1
ATOM 711 O O . SER A 1 92 ? 13.020 -12.272 -25.944 1.00 42.12 92 SER A O 1
ATOM 713 N N . THR A 1 93 ? 13.786 -14.012 -27.114 1.00 41.22 93 THR A N 1
ATOM 714 C CA . THR A 1 93 ? 15.249 -13.864 -26.795 1.00 41.22 93 THR A CA 1
ATOM 715 C C . THR A 1 93 ? 16.255 -14.448 -27.831 1.00 41.22 93 THR A C 1
ATOM 717 O O . THR A 1 93 ? 15.933 -15.442 -28.473 1.00 41.22 93 THR A O 1
ATOM 720 N N . ALA A 1 94 ? 17.491 -13.897 -27.932 1.00 37.62 94 ALA A N 1
ATOM 721 C CA . ALA A 1 94 ? 18.621 -14.251 -28.846 1.00 37.62 94 ALA A CA 1
ATOM 722 C C . ALA A 1 94 ? 19.047 -15.705 -28.825 1.00 37.62 94 ALA A C 1
ATOM 724 O O . ALA A 1 94 ? 19.454 -16.268 -29.839 1.00 37.62 94 ALA A O 1
ATOM 725 N N . TYR A 1 95 ? 18.938 -16.304 -27.654 1.00 47.91 95 TYR A N 1
ATOM 726 C CA . TYR A 1 95 ? 19.589 -17.564 -27.345 1.00 47.91 95 TYR A CA 1
ATOM 727 C C . TYR A 1 95 ? 18.645 -18.762 -27.445 1.00 47.91 95 TYR A C 1
ATOM 729 O O . TYR A 1 95 ? 19.018 -19.876 -27.080 1.00 47.91 95 TYR A O 1
ATOM 737 N N . SER A 1 96 ? 17.425 -18.555 -27.942 1.00 48.62 96 SER A N 1
ATOM 738 C CA . SER A 1 96 ? 16.436 -19.618 -28.130 1.00 48.62 96 SER A CA 1
ATOM 739 C C . SER A 1 96 ? 16.877 -20.700 -29.116 1.00 48.62 96 SER A C 1
ATOM 741 O O . SER A 1 96 ? 16.351 -21.801 -29.069 1.00 48.62 96 SER A O 1
ATOM 743 N N . ASN A 1 97 ? 17.879 -20.441 -29.961 1.00 60.97 97 ASN A N 1
ATOM 744 C CA . ASN A 1 97 ? 18.436 -21.423 -30.897 1.00 60.97 97 ASN A CA 1
ATOM 745 C C . ASN A 1 97 ? 19.948 -21.633 -30.709 1.00 60.97 97 ASN A C 1
ATOM 747 O O . ASN A 1 97 ? 20.654 -21.940 -31.664 1.00 60.97 97 ASN A O 1
ATOM 751 N N . ALA A 1 98 ? 20.441 -21.482 -29.472 1.00 52.31 98 ALA A N 1
ATOM 752 C CA . ALA A 1 98 ? 21.864 -21.555 -29.115 1.00 52.31 98 ALA A CA 1
ATOM 753 C C . ALA A 1 98 ? 22.662 -22.775 -29.646 1.00 52.31 98 ALA A C 1
ATOM 755 O O . ALA A 1 98 ? 23.849 -22.595 -29.905 1.00 52.31 98 ALA A O 1
ATOM 756 N N . PRO A 1 99 ? 22.084 -23.979 -29.843 1.00 60.50 99 PRO A N 1
ATOM 757 C CA . PRO A 1 99 ? 22.821 -25.112 -30.419 1.00 60.50 99 PRO A CA 1
ATOM 758 C C . PRO A 1 99 ? 23.172 -24.967 -31.912 1.00 60.50 99 PRO A C 1
ATOM 760 O O . PRO A 1 99 ? 23.950 -25.753 -32.444 1.00 60.50 99 PRO A O 1
ATOM 763 N N . ARG A 1 100 ? 22.595 -23.989 -32.625 1.00 55.47 100 ARG A N 1
ATOM 764 C CA . ARG A 1 100 ? 22.767 -23.827 -34.076 1.00 55.47 100 ARG A CA 1
ATOM 765 C C . ARG A 1 100 ? 23.819 -22.774 -34.401 1.00 55.47 100 ARG A C 1
ATOM 767 O O . ARG A 1 100 ? 23.819 -21.682 -33.846 1.00 55.47 100 ARG A O 1
ATOM 774 N N . SER A 1 101 ? 24.668 -23.081 -35.379 1.00 42.31 101 SER A N 1
ATOM 775 C CA . SER A 1 101 ? 25.717 -22.174 -35.868 1.00 42.31 101 SER A CA 1
ATOM 776 C C . SER A 1 101 ? 25.194 -21.099 -36.833 1.00 42.31 101 SER A C 1
ATOM 778 O O . SER A 1 101 ? 25.861 -20.092 -37.045 1.00 42.31 101 SER A O 1
ATOM 780 N N . TYR A 1 102 ? 24.012 -21.311 -37.422 1.00 38.69 102 TYR A N 1
ATOM 781 C CA . TYR A 1 102 ? 23.342 -20.386 -38.338 1.00 38.69 102 TYR A CA 1
ATOM 782 C C . TYR A 1 102 ? 21.834 -20.387 -38.057 1.00 38.69 102 TYR A C 1
ATOM 784 O O . TYR A 1 102 ? 21.236 -21.454 -37.887 1.00 38.69 102 TYR A O 1
ATOM 792 N N . ILE A 1 103 ? 21.240 -19.196 -37.947 1.00 45.62 103 ILE A N 1
ATOM 793 C CA . ILE A 1 103 ? 19.851 -18.982 -37.523 1.00 45.62 103 ILE A CA 1
ATOM 794 C C . ILE A 1 103 ? 19.198 -18.029 -38.529 1.00 45.62 103 ILE A C 1
ATOM 796 O O . ILE A 1 103 ? 19.565 -16.863 -38.622 1.00 45.62 103 ILE A O 1
ATOM 800 N N . GLU A 1 104 ? 18.238 -18.549 -39.276 1.00 45.59 104 GLU A N 1
ATOM 801 C CA . GLU A 1 104 ? 17.412 -17.854 -40.263 1.00 45.59 104 GLU A CA 1
ATOM 802 C C . GLU A 1 104 ? 16.131 -17.301 -39.613 1.00 45.59 104 GLU A C 1
ATOM 804 O O . GLU A 1 104 ? 15.778 -17.653 -38.481 1.00 45.59 104 GLU A O 1
ATOM 809 N N . GLU A 1 105 ? 15.408 -16.447 -40.341 1.00 43.09 105 GLU A N 1
ATOM 810 C CA . GLU A 1 105 ? 14.153 -15.814 -39.909 1.00 43.09 105 GLU A CA 1
ATOM 811 C C . GLU A 1 105 ? 12.961 -16.787 -39.950 1.00 43.09 105 GLU A C 1
ATOM 813 O O . GLU A 1 105 ? 11.990 -16.612 -40.682 1.00 43.09 105 GLU A O 1
ATOM 818 N N . GLN A 1 106 ? 13.038 -17.851 -39.156 1.00 50.25 106 GLN A N 1
ATOM 819 C CA . GLN A 1 106 ? 11.981 -18.848 -39.024 1.00 50.25 106 GLN A CA 1
ATOM 820 C C . GLN A 1 106 ? 11.866 -19.370 -37.589 1.00 50.25 106 GLN A C 1
ATOM 822 O O . GLN A 1 106 ? 12.806 -19.302 -36.792 1.00 50.25 106 GLN A O 1
ATOM 827 N N . VAL A 1 107 ? 10.691 -19.907 -37.248 1.00 51.78 107 VAL A N 1
ATOM 828 C CA . VAL A 1 107 ? 10.486 -20.605 -35.975 1.00 51.78 107 VAL A CA 1
ATOM 829 C C . VAL A 1 107 ? 10.978 -22.038 -36.117 1.00 51.78 107 VAL A C 1
ATOM 831 O O . VAL A 1 107 ? 10.448 -22.821 -36.903 1.00 51.78 107 VAL A O 1
ATOM 834 N N . TYR A 1 108 ? 11.985 -22.392 -35.328 1.00 63.66 108 TYR A N 1
ATOM 835 C CA . TYR A 1 108 ? 12.555 -23.732 -35.322 1.00 63.66 108 TYR A CA 1
ATOM 836 C C . TYR A 1 108 ? 11.759 -24.676 -34.423 1.00 63.66 108 TYR A C 1
ATOM 838 O O . TYR A 1 108 ? 11.233 -24.281 -33.380 1.00 63.66 108 TYR A O 1
ATOM 846 N N . GLN A 1 109 ? 11.693 -25.952 -34.811 1.00 64.19 109 GLN A N 1
ATOM 847 C CA . GLN A 1 109 ? 11.121 -26.970 -33.939 1.00 64.19 109 GLN A CA 1
ATOM 848 C C . GLN A 1 109 ? 12.024 -27.169 -32.711 1.00 64.19 109 GLN A C 1
ATOM 850 O O . GLN A 1 109 ? 13.233 -27.364 -32.877 1.00 64.19 109 GLN A O 1
ATOM 855 N N . PRO A 1 110 ? 11.465 -27.108 -31.489 1.00 66.31 110 PRO A N 1
ATOM 856 C CA . PRO A 1 110 ? 12.231 -27.349 -30.277 1.00 66.31 110 PRO A CA 1
ATOM 857 C C . PRO A 1 110 ? 12.660 -28.826 -30.196 1.00 66.31 110 PRO A C 1
ATOM 859 O O . PRO A 1 110 ? 11.991 -29.688 -30.769 1.00 66.31 110 PRO A O 1
ATOM 862 N N . PRO A 1 111 ? 13.730 -29.145 -29.446 1.00 63.94 111 PRO A N 1
ATOM 863 C CA . PRO A 1 111 ? 14.260 -30.511 -29.327 1.00 63.94 111 PRO A CA 1
ATOM 864 C C . PRO A 1 111 ? 13.284 -31.501 -28.668 1.00 63.94 111 PRO A C 1
ATOM 866 O O . PRO A 1 111 ? 13.446 -32.713 -28.775 1.00 63.94 111 PRO A O 1
ATOM 869 N N . CYS A 1 112 ? 12.265 -30.992 -27.980 1.00 67.06 112 CYS A N 1
ATOM 870 C CA . CYS A 1 112 ? 11.236 -31.761 -27.298 1.00 67.06 112 CYS A CA 1
ATOM 871 C C . CYS A 1 112 ? 9.913 -30.988 -27.305 1.00 67.06 112 CYS A C 1
ATOM 873 O O . CYS A 1 112 ? 9.901 -29.755 -27.319 1.00 67.06 112 CYS A O 1
ATOM 875 N N . ASP A 1 113 ? 8.792 -31.713 -27.284 1.00 75.12 113 ASP A N 1
ATOM 876 C CA . ASP A 1 113 ? 7.463 -31.105 -27.235 1.00 75.12 113 ASP A CA 1
ATOM 877 C C . ASP A 1 113 ? 7.263 -30.331 -25.909 1.00 75.12 113 ASP A C 1
ATOM 879 O O . ASP A 1 113 ? 7.320 -30.933 -24.828 1.00 75.12 113 ASP A O 1
ATOM 883 N N . PRO A 1 114 ? 7.001 -29.010 -25.959 1.00 69.00 114 PRO A N 1
ATOM 884 C CA . PRO A 1 114 ? 6.832 -28.182 -24.767 1.00 69.00 114 PRO A CA 1
ATOM 885 C C . PRO A 1 114 ? 5.730 -28.658 -23.812 1.00 69.00 114 PRO A C 1
ATOM 887 O O . PRO A 1 114 ? 5.882 -28.542 -22.594 1.00 69.00 114 PRO A O 1
ATOM 890 N N . ASP A 1 115 ? 4.647 -29.239 -24.335 1.00 71.62 115 ASP A N 1
ATOM 891 C CA . ASP A 1 115 ? 3.546 -29.748 -23.511 1.00 71.62 115 ASP A CA 1
ATOM 892 C C . ASP A 1 115 ? 3.958 -31.005 -22.733 1.00 71.62 115 ASP A C 1
ATOM 894 O O . ASP A 1 115 ? 3.500 -31.249 -21.615 1.00 71.62 115 ASP A O 1
ATOM 898 N N . THR A 1 116 ? 4.872 -31.794 -23.293 1.00 74.62 116 THR A N 1
ATOM 899 C CA . THR A 1 116 ? 5.467 -32.960 -22.637 1.00 74.62 116 THR A CA 1
ATOM 900 C C . THR A 1 116 ? 6.383 -32.545 -21.484 1.00 74.62 116 THR A C 1
ATOM 902 O O . THR A 1 116 ? 6.246 -33.084 -20.387 1.00 74.62 116 THR A O 1
ATOM 905 N N . ILE A 1 117 ? 7.220 -31.515 -21.654 1.00 71.81 117 ILE A N 1
ATOM 906 C CA . ILE A 1 117 ? 8.054 -30.979 -20.560 1.00 71.81 117 ILE A CA 1
ATOM 907 C C . ILE A 1 117 ? 7.210 -30.350 -19.447 1.00 71.81 117 ILE A C 1
ATOM 909 O O . ILE A 1 117 ? 7.481 -30.561 -18.259 1.00 71.81 117 ILE A O 1
ATOM 913 N N . LEU A 1 118 ? 6.160 -29.605 -19.798 1.00 70.19 118 LEU A N 1
ATOM 914 C CA . LEU A 1 118 ? 5.266 -29.012 -18.805 1.00 70.19 118 LEU A CA 1
ATOM 915 C C . LEU A 1 118 ? 4.535 -30.094 -17.991 1.00 70.19 118 LEU A C 1
ATOM 917 O O . LEU A 1 118 ? 4.384 -29.973 -16.774 1.00 70.19 118 LEU A O 1
ATOM 921 N N . ARG A 1 119 ? 4.140 -31.199 -18.635 1.00 74.69 119 ARG A N 1
ATOM 922 C CA . ARG A 1 119 ? 3.577 -32.373 -17.953 1.00 74.69 119 ARG A CA 1
ATOM 923 C C . ARG A 1 119 ? 4.603 -33.058 -17.052 1.00 74.69 119 ARG A C 1
ATOM 925 O O . ARG A 1 119 ? 4.290 -33.339 -15.899 1.00 74.69 119 ARG A O 1
ATOM 932 N N . CYS A 1 120 ? 5.835 -33.266 -17.510 1.00 71.62 120 CYS A N 1
ATOM 933 C CA . CYS A 1 120 ? 6.892 -33.862 -16.689 1.00 71.62 120 CYS A CA 1
ATOM 934 C C . CYS A 1 120 ? 7.192 -33.022 -15.437 1.00 71.62 120 CYS A C 1
ATOM 936 O O . CYS A 1 120 ? 7.195 -33.562 -14.336 1.00 71.62 120 CYS A O 1
ATOM 938 N N . THR A 1 121 ? 7.352 -31.703 -15.575 1.00 68.06 121 THR A N 1
ATOM 939 C CA . THR A 1 121 ? 7.652 -30.794 -14.447 1.00 68.06 121 THR A CA 1
ATOM 940 C C . THR A 1 121 ? 6.518 -30.667 -13.428 1.00 68.06 121 THR A C 1
ATOM 942 O O . THR A 1 121 ? 6.770 -30.344 -12.269 1.00 68.06 121 THR A O 1
ATOM 945 N N . THR A 1 122 ? 5.274 -30.925 -13.836 1.00 73.81 122 THR A N 1
ATOM 946 C CA . THR A 1 122 ? 4.101 -30.884 -12.947 1.00 73.81 122 THR A CA 1
ATOM 947 C C . THR A 1 122 ? 3.752 -32.238 -12.331 1.00 73.81 122 THR A C 1
ATOM 949 O O . THR A 1 122 ? 3.083 -32.270 -11.299 1.00 73.81 122 THR A O 1
ATOM 952 N N . THR A 1 123 ? 4.205 -33.341 -12.933 1.00 77.31 123 THR A N 1
ATOM 953 C CA . THR A 1 123 ? 3.810 -34.707 -12.545 1.00 77.31 123 THR A CA 1
ATOM 954 C C . THR A 1 123 ? 4.933 -35.475 -11.843 1.00 77.31 123 THR A C 1
ATOM 956 O O . THR A 1 123 ? 4.648 -36.342 -11.019 1.00 77.31 123 THR A O 1
ATOM 959 N N . LEU A 1 124 ? 6.202 -35.179 -12.144 1.00 79.31 124 LEU A N 1
ATOM 960 C CA . LEU A 1 124 ? 7.344 -35.898 -11.579 1.00 79.31 124 LEU A CA 1
ATOM 961 C C . LEU A 1 124 ? 7.874 -35.241 -10.287 1.00 79.31 124 LEU A C 1
ATOM 963 O O . LEU A 1 124 ? 7.948 -34.013 -10.202 1.00 79.31 124 LEU A O 1
ATOM 967 N N . PRO A 1 125 ? 8.288 -36.045 -9.290 1.00 82.50 125 PRO A N 1
ATOM 968 C CA . PRO A 1 125 ? 9.044 -35.587 -8.122 1.00 82.50 125 PRO A CA 1
ATOM 969 C C . PRO A 1 125 ? 10.367 -34.883 -8.490 1.00 82.50 125 PRO A C 1
ATOM 971 O O . PRO A 1 125 ? 10.950 -35.140 -9.543 1.00 82.50 125 PRO A O 1
ATOM 974 N N . ARG A 1 126 ? 10.851 -33.980 -7.624 1.00 74.44 126 ARG A N 1
ATOM 975 C CA . ARG A 1 126 ? 12.001 -33.092 -7.908 1.00 74.44 126 ARG A CA 1
ATOM 976 C C . ARG A 1 126 ? 13.317 -33.848 -8.131 1.00 74.44 126 ARG A C 1
ATOM 978 O O . ARG A 1 126 ? 14.065 -33.503 -9.033 1.00 74.44 126 ARG A O 1
ATOM 985 N N . ASP A 1 127 ? 13.552 -34.888 -7.352 1.00 77.75 127 ASP A N 1
ATOM 986 C CA . ASP A 1 127 ? 14.677 -35.822 -7.449 1.00 77.75 127 ASP A CA 1
ATOM 987 C C . ASP A 1 127 ? 14.703 -36.567 -8.794 1.00 77.75 127 ASP A C 1
ATOM 989 O O . ASP A 1 127 ? 15.744 -36.701 -9.433 1.00 77.75 127 ASP A O 1
ATOM 993 N N . MET A 1 128 ? 13.536 -36.983 -9.288 1.00 73.56 128 MET A N 1
ATOM 994 C CA . MET A 1 128 ? 13.402 -37.585 -10.617 1.00 73.56 128 MET A CA 1
ATOM 995 C C . MET A 1 128 ? 13.649 -36.564 -11.734 1.00 73.56 128 MET A C 1
ATOM 997 O O . MET A 1 128 ? 14.241 -36.914 -12.752 1.00 73.56 128 MET A O 1
ATOM 1001 N N . LEU A 1 129 ? 13.216 -35.311 -11.545 1.00 73.50 129 LEU A N 1
ATOM 1002 C CA . LEU A 1 129 ? 13.457 -34.214 -12.488 1.00 73.50 129 LEU A CA 1
ATOM 1003 C C . LEU A 1 129 ? 14.941 -33.853 -12.588 1.00 73.50 129 LEU A C 1
ATOM 1005 O O . LEU A 1 129 ? 15.418 -33.594 -13.688 1.00 73.50 129 LEU A O 1
ATOM 1009 N N . GLU A 1 130 ? 15.665 -33.867 -11.470 1.00 75.94 130 GLU A N 1
ATOM 1010 C CA . GLU A 1 130 ? 17.115 -33.653 -11.433 1.00 75.94 130 GLU A CA 1
ATOM 1011 C C . GLU A 1 130 ? 17.848 -34.743 -12.230 1.00 75.94 130 GLU A C 1
ATOM 1013 O O . GLU A 1 130 ? 18.693 -34.416 -13.063 1.00 75.94 130 GLU A O 1
ATOM 1018 N N . ASN A 1 131 ? 17.431 -36.007 -12.104 1.00 76.31 131 ASN A N 1
ATOM 1019 C CA . ASN A 1 131 ? 18.033 -37.133 -12.832 1.00 76.31 131 ASN A CA 1
ATOM 1020 C C . ASN A 1 131 ? 17.803 -37.106 -14.352 1.00 76.31 131 ASN A C 1
ATOM 1022 O O . ASN A 1 131 ? 18.615 -37.638 -15.103 1.00 76.31 131 ASN A O 1
ATOM 1026 N N . ILE A 1 132 ? 16.701 -36.510 -14.817 1.00 74.62 132 ILE A N 1
ATOM 1027 C CA . ILE A 1 132 ? 16.401 -36.384 -16.255 1.00 74.62 132 ILE A CA 1
ATOM 1028 C C . ILE A 1 132 ? 16.741 -34.996 -16.813 1.00 74.62 132 ILE A C 1
ATOM 1030 O O . ILE A 1 132 ? 16.561 -34.764 -18.005 1.00 74.62 132 ILE A O 1
ATOM 1034 N N . SER A 1 133 ? 17.214 -34.068 -15.974 1.00 71.00 133 SER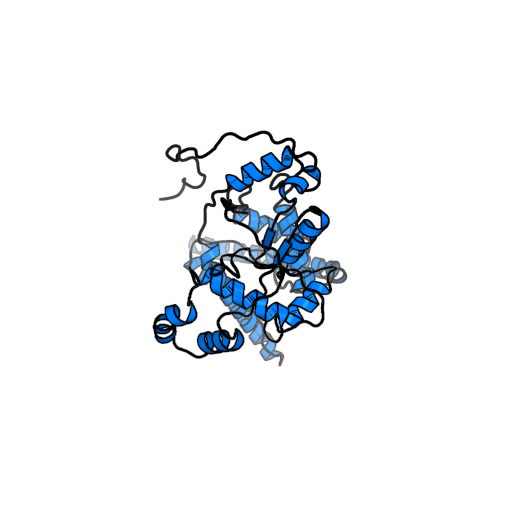 A N 1
ATOM 1035 C CA . SER A 1 133 ? 17.432 -32.664 -16.344 1.00 71.00 133 SER A CA 1
ATOM 1036 C C . SER A 1 133 ? 18.456 -32.499 -17.468 1.00 71.00 133 SER A C 1
ATOM 1038 O O . SER A 1 133 ? 18.194 -31.746 -18.402 1.00 71.00 133 SER A O 1
ATOM 1040 N N . GLU A 1 134 ? 19.556 -33.257 -17.441 1.00 71.62 134 GLU A N 1
ATOM 1041 C CA . GLU A 1 134 ? 20.566 -33.266 -18.510 1.00 71.62 134 GLU A CA 1
ATOM 1042 C C . GLU A 1 134 ? 19.996 -33.805 -19.829 1.00 71.62 134 GLU A C 1
ATOM 1044 O O . GLU A 1 134 ? 20.213 -33.219 -20.889 1.00 71.62 134 GLU A O 1
ATOM 1049 N N . ALA A 1 135 ? 19.187 -34.869 -19.767 1.00 74.19 135 ALA A N 1
ATOM 1050 C CA . ALA A 1 135 ? 18.524 -35.430 -20.943 1.00 74.19 135 ALA A CA 1
ATOM 1051 C C . ALA A 1 135 ? 17.472 -34.471 -21.534 1.00 74.19 135 ALA A C 1
ATOM 1053 O O . ALA A 1 135 ? 17.305 -34.411 -22.750 1.00 74.19 135 ALA A O 1
ATOM 1054 N N . LEU A 1 136 ? 16.779 -33.703 -20.684 1.00 71.44 136 LEU A N 1
ATOM 1055 C CA . LEU A 1 136 ? 15.824 -32.670 -21.102 1.00 71.44 136 LEU A CA 1
ATOM 1056 C C . LEU A 1 136 ? 16.517 -31.409 -21.639 1.00 71.44 136 LEU A C 1
ATOM 1058 O O . LEU A 1 136 ? 15.964 -30.738 -22.508 1.00 71.44 136 LEU A O 1
ATOM 1062 N N . GLN A 1 137 ? 17.707 -31.080 -21.129 1.00 72.88 137 GLN A N 1
ATOM 1063 C CA . GLN A 1 137 ? 18.523 -29.956 -21.587 1.00 72.88 137 GLN A CA 1
ATOM 1064 C C . GLN A 1 137 ? 19.111 -30.204 -22.982 1.00 72.88 137 GLN A C 1
ATOM 1066 O O . GLN A 1 137 ? 19.145 -29.280 -23.798 1.00 72.88 137 GLN A O 1
ATOM 1071 N N . GLY A 1 138 ? 19.510 -31.441 -23.284 1.00 76.56 138 GLY A N 1
ATOM 1072 C CA . GLY A 1 138 ? 20.076 -31.800 -24.583 1.00 76.56 138 GLY A CA 1
ATOM 1073 C C . GLY A 1 138 ? 21.321 -30.967 -24.910 1.00 76.56 138 GLY A C 1
ATOM 1074 O O . GLY A 1 138 ? 22.174 -30.751 -24.056 1.00 76.56 138 GLY A O 1
ATOM 1075 N N . GLU A 1 139 ? 21.411 -30.458 -26.141 1.00 69.38 139 GLU A N 1
ATOM 1076 C CA . GLU A 1 139 ? 22.554 -29.654 -26.615 1.00 69.38 139 GLU A CA 1
ATOM 1077 C C . GLU A 1 139 ? 22.528 -28.186 -26.145 1.00 69.38 139 GLU A C 1
ATOM 1079 O O . GLU A 1 139 ? 23.406 -27.396 -26.495 1.00 69.38 139 GLU A O 1
ATOM 1084 N N . HIS A 1 140 ? 21.525 -27.777 -25.361 1.00 69.38 140 HIS A N 1
ATOM 1085 C CA . HIS A 1 140 ? 21.463 -26.415 -24.842 1.00 69.38 140 HIS A CA 1
ATOM 1086 C C . HIS A 1 140 ? 22.526 -26.189 -23.752 1.00 69.38 140 HIS A C 1
ATOM 1088 O O . HIS A 1 140 ? 22.639 -26.990 -22.825 1.00 69.38 140 HIS A O 1
ATOM 1094 N N . PRO A 1 141 ? 23.263 -25.064 -23.771 1.00 60.00 141 PRO A N 1
ATOM 1095 C CA . PRO A 1 141 ? 24.336 -24.808 -22.805 1.00 60.00 141 PRO A CA 1
ATOM 1096 C C . PRO A 1 141 ? 23.837 -24.621 -21.364 1.00 60.00 141 PRO A C 1
ATOM 1098 O O . PRO A 1 141 ? 24.599 -24.797 -20.418 1.00 60.00 141 PRO A O 1
ATOM 1101 N N . ASN A 1 142 ? 22.568 -24.243 -21.177 1.00 69.94 142 ASN A N 1
ATOM 1102 C CA . ASN A 1 142 ? 21.923 -24.164 -19.866 1.00 69.94 142 ASN A CA 1
ATOM 1103 C C . ASN A 1 142 ? 20.383 -24.261 -19.983 1.00 69.94 142 ASN A C 1
ATOM 1105 O O . ASN A 1 142 ? 19.825 -23.968 -21.050 1.00 69.94 142 ASN A O 1
ATOM 1109 N N . PRO A 1 143 ? 19.666 -24.570 -18.882 1.00 63.72 143 PRO A N 1
ATOM 1110 C CA . PRO A 1 143 ? 18.200 -24.646 -18.869 1.00 63.72 143 PRO A CA 1
ATOM 1111 C C . PRO A 1 143 ? 17.492 -23.340 -19.272 1.00 63.72 143 PRO A C 1
ATOM 1113 O O . PRO A 1 143 ? 16.365 -23.357 -19.769 1.00 63.72 143 PRO A O 1
ATOM 1116 N N . TYR A 1 144 ? 18.146 -22.187 -19.100 1.00 59.06 144 TYR A N 1
ATOM 1117 C CA . TYR A 1 144 ? 17.609 -20.893 -19.524 1.00 59.06 144 TYR A CA 1
ATOM 1118 C C . TYR A 1 144 ? 17.467 -20.808 -21.055 1.00 59.06 144 TYR A C 1
ATOM 1120 O O . TYR A 1 144 ? 16.416 -20.405 -21.551 1.00 59.06 144 TYR A O 1
ATOM 1128 N N . THR A 1 145 ? 18.466 -21.259 -21.820 1.00 59.88 145 THR A N 1
ATOM 1129 C CA . THR A 1 145 ? 18.375 -21.284 -23.293 1.00 59.88 145 THR A CA 1
ATOM 1130 C C . THR A 1 145 ? 17.305 -22.257 -23.803 1.00 59.88 145 THR A C 1
ATOM 1132 O O . THR A 1 145 ? 16.570 -21.913 -24.727 1.00 59.88 145 THR A O 1
ATOM 1135 N N . LEU A 1 146 ? 17.132 -23.414 -23.147 1.00 75.00 146 LEU A N 1
ATOM 1136 C CA . LEU A 1 146 ? 16.066 -24.374 -23.463 1.00 75.00 146 LEU A CA 1
ATOM 1137 C C . LEU A 1 146 ? 14.672 -23.782 -23.204 1.00 75.00 146 LEU A C 1
ATOM 1139 O O . LEU A 1 146 ? 13.803 -23.809 -24.072 1.00 75.00 146 LEU A O 1
ATOM 1143 N N . THR A 1 147 ? 14.440 -23.229 -22.009 1.00 67.50 147 THR A N 1
ATOM 1144 C CA . THR A 1 147 ? 13.118 -22.686 -21.627 1.00 67.50 147 THR A CA 1
ATOM 1145 C C . THR A 1 147 ? 12.650 -21.576 -22.563 1.00 67.50 147 THR A C 1
ATOM 1147 O O . THR A 1 147 ? 11.456 -21.439 -22.831 1.00 67.50 147 THR A O 1
ATOM 1150 N N . LYS A 1 148 ? 13.592 -20.812 -23.111 1.00 62.09 148 LYS A N 1
ATOM 1151 C CA . LYS A 1 148 ? 13.324 -19.770 -24.093 1.00 62.09 148 LYS A CA 1
ATOM 1152 C C . LYS A 1 148 ? 13.031 -20.308 -25.496 1.00 62.09 148 LYS A C 1
ATOM 1154 O O . LYS A 1 148 ? 12.135 -19.779 -26.146 1.00 62.09 148 LYS A O 1
ATOM 1159 N N . ALA A 1 149 ? 13.693 -21.384 -25.920 1.00 62.88 149 ALA A N 1
ATOM 1160 C CA . ALA A 1 149 ? 13.368 -22.110 -27.152 1.00 62.88 149 ALA A CA 1
ATOM 1161 C C . ALA A 1 149 ? 11.940 -22.685 -27.129 1.00 62.88 149 ALA A C 1
ATOM 1163 O O . ALA A 1 149 ? 11.161 -22.523 -28.069 1.00 62.88 149 ALA A O 1
ATOM 1164 N N . LEU A 1 150 ? 11.565 -23.312 -26.009 1.00 68.69 150 LEU A N 1
ATOM 1165 C CA . LEU A 1 150 ? 10.233 -23.892 -25.814 1.00 68.69 150 LEU A CA 1
ATOM 1166 C C . LEU A 1 150 ? 9.133 -22.822 -25.835 1.00 68.69 150 LEU A C 1
ATOM 1168 O O . LEU A 1 150 ? 8.063 -23.045 -26.404 1.00 68.69 150 LEU A O 1
ATOM 1172 N N . ALA A 1 151 ? 9.402 -21.653 -25.246 1.00 59.78 151 ALA A N 1
ATOM 1173 C CA . ALA A 1 151 ? 8.466 -20.534 -25.220 1.00 59.78 151 ALA A CA 1
ATOM 1174 C C . ALA A 1 151 ? 8.144 -20.006 -26.630 1.00 59.78 151 ALA A C 1
ATOM 1176 O O . ALA A 1 151 ? 6.974 -19.774 -26.926 1.00 59.78 151 ALA A O 1
ATOM 1177 N N . GLU A 1 152 ? 9.138 -19.895 -27.518 1.00 60.44 152 GLU A N 1
ATOM 1178 C CA . GLU A 1 152 ? 8.918 -19.510 -28.924 1.00 60.44 152 GLU A CA 1
ATOM 1179 C C . GLU A 1 152 ? 8.004 -20.497 -29.657 1.00 60.44 152 GLU A C 1
ATOM 1181 O O . GLU A 1 152 ? 7.088 -20.093 -30.374 1.00 60.44 152 GLU A O 1
ATOM 1186 N N . SER A 1 153 ? 8.199 -21.799 -29.428 1.00 62.31 153 SER A N 1
ATOM 1187 C CA . SER A 1 153 ? 7.386 -22.849 -30.050 1.00 62.31 153 SER A CA 1
ATOM 1188 C C . SER A 1 153 ? 5.934 -22.861 -29.564 1.00 62.31 153 SER A C 1
ATOM 1190 O O . SER A 1 153 ? 5.017 -23.079 -30.356 1.00 62.31 153 SER A O 1
ATOM 1192 N N . ILE A 1 154 ? 5.693 -22.638 -28.268 1.00 62.56 154 ILE A N 1
ATOM 1193 C CA . ILE A 1 154 ? 4.328 -22.536 -27.723 1.00 62.56 154 ILE A CA 1
ATOM 1194 C C . ILE A 1 154 ? 3.602 -21.358 -28.364 1.00 62.56 154 ILE A C 1
ATOM 1196 O O . ILE A 1 154 ? 2.462 -21.501 -28.806 1.00 62.56 154 ILE A O 1
ATOM 1200 N N . VAL A 1 155 ? 4.290 -20.221 -28.444 1.00 53.16 155 VAL A N 1
ATOM 1201 C CA . VAL A 1 155 ? 3.761 -18.994 -29.027 1.00 53.16 155 VAL A CA 1
ATOM 1202 C C . VAL A 1 155 ? 3.458 -19.200 -30.507 1.00 53.16 155 VAL A C 1
ATOM 1204 O O . VAL A 1 155 ? 2.384 -18.826 -30.933 1.00 53.16 155 VAL A O 1
ATOM 1207 N N . HIS A 1 156 ? 4.309 -19.867 -31.283 1.00 57.56 156 HIS A N 1
ATOM 1208 C CA . HIS A 1 156 ? 4.013 -20.142 -32.693 1.00 57.56 156 HIS A CA 1
ATOM 1209 C C . HIS A 1 156 ? 2.822 -21.097 -32.903 1.00 57.56 156 HIS A C 1
ATOM 1211 O O . HIS A 1 156 ? 2.049 -20.919 -33.838 1.00 57.56 156 HIS A O 1
ATOM 1217 N N . ARG A 1 157 ? 2.647 -22.104 -32.031 1.00 57.28 157 ARG A N 1
ATOM 1218 C CA . ARG A 1 157 ? 1.618 -23.153 -32.194 1.00 57.28 157 ARG A CA 1
ATOM 1219 C C . ARG A 1 157 ? 0.200 -22.745 -31.775 1.00 57.28 157 ARG A C 1
ATOM 1221 O O . ARG A 1 157 ? -0.743 -23.427 -32.157 1.00 57.28 157 ARG A O 1
ATOM 1228 N N . HIS A 1 158 ? 0.038 -21.698 -30.965 1.00 53.81 158 HIS A N 1
ATOM 1229 C CA . HIS A 1 158 ? -1.235 -21.384 -30.292 1.00 53.81 158 HIS A CA 1
ATOM 1230 C C . HIS A 1 158 ? -1.881 -20.061 -30.735 1.00 53.81 158 HIS A C 1
ATOM 1232 O O . HIS A 1 158 ? -2.727 -19.522 -30.016 1.00 53.81 158 HIS A O 1
ATOM 1238 N N . THR A 1 159 ? -1.506 -19.508 -31.891 1.00 45.34 159 THR A N 1
ATOM 1239 C CA . THR A 1 159 ? -2.089 -18.245 -32.373 1.00 45.34 159 THR A CA 1
ATOM 1240 C C . THR A 1 159 ? -2.349 -18.253 -33.875 1.00 45.34 159 THR A C 1
ATOM 1242 O O . THR A 1 159 ? -1.464 -18.577 -34.657 1.00 45.34 159 THR A O 1
ATOM 1245 N N . ASP A 1 160 ? -3.543 -17.791 -34.256 1.00 41.09 160 ASP A N 1
ATOM 1246 C CA . ASP A 1 160 ? -3.955 -17.506 -35.639 1.00 41.09 160 ASP A CA 1
ATOM 1247 C C . ASP A 1 160 ? -3.56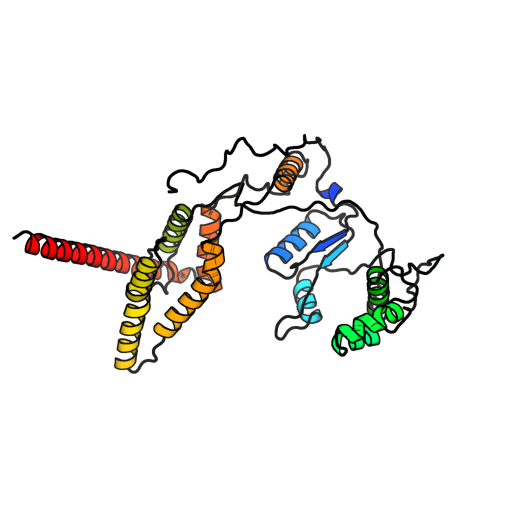8 -16.075 -36.096 1.00 41.09 160 ASP A C 1
ATOM 1249 O O . ASP A 1 160 ? -4.130 -15.538 -37.050 1.00 41.09 160 ASP A O 1
ATOM 1253 N N . LEU A 1 161 ? -2.653 -15.407 -35.384 1.00 34.09 161 LEU A N 1
ATOM 1254 C CA . LEU A 1 161 ? -2.234 -14.019 -35.613 1.00 34.09 161 LEU A CA 1
ATOM 1255 C C . LEU A 1 161 ? -0.736 -13.939 -35.974 1.00 34.09 161 LEU A C 1
ATOM 1257 O O . LEU A 1 161 ? 0.037 -14.796 -35.546 1.00 34.09 161 LEU A O 1
ATOM 1261 N N . PRO A 1 162 ? -0.290 -12.910 -36.724 1.00 30.62 162 PRO A N 1
ATOM 1262 C CA . PRO A 1 162 ? 1.128 -12.700 -37.019 1.00 30.62 162 PRO A CA 1
ATOM 1263 C C . PRO A 1 162 ? 1.924 -12.363 -35.744 1.00 30.62 162 PRO A C 1
ATOM 1265 O O . PRO A 1 162 ? 1.539 -11.482 -34.974 1.00 30.62 162 PRO A O 1
ATOM 1268 N N . VAL A 1 163 ? 3.044 -13.064 -35.531 1.00 35.78 163 VAL A N 1
ATOM 1269 C CA . VAL A 1 163 ? 3.895 -12.982 -34.327 1.00 35.78 163 VAL A CA 1
ATOM 1270 C C . VAL A 1 163 ? 5.319 -12.541 -34.693 1.00 35.78 163 VAL A C 1
ATOM 1272 O O . VAL A 1 163 ? 5.874 -13.030 -35.673 1.00 35.78 163 VAL A O 1
ATOM 1275 N N . CYS A 1 164 ? 5.927 -11.675 -33.868 1.00 34.25 164 CYS A N 1
ATOM 1276 C CA . CYS A 1 164 ? 7.336 -11.257 -33.941 1.00 34.25 164 CYS A CA 1
ATOM 1277 C C . CYS A 1 164 ? 8.113 -11.689 -32.676 1.00 34.25 164 CYS A C 1
ATOM 1279 O O . CYS A 1 164 ? 7.574 -11.664 -31.571 1.00 34.25 164 CYS A O 1
ATOM 1281 N N . ILE A 1 165 ? 9.376 -12.106 -32.831 1.00 35.88 165 ILE A N 1
ATOM 1282 C CA . ILE A 1 165 ? 10.226 -12.731 -31.799 1.00 35.88 165 ILE A CA 1
ATOM 1283 C C . ILE A 1 165 ? 11.588 -11.993 -31.770 1.00 35.88 165 ILE A C 1
ATOM 1285 O O . ILE A 1 165 ? 12.448 -12.263 -32.601 1.00 35.88 165 ILE A O 1
ATOM 1289 N N . VAL A 1 166 ? 11.794 -11.058 -30.825 1.00 37.16 166 VAL A N 1
ATOM 1290 C CA . VAL A 1 166 ? 13.033 -10.232 -30.679 1.00 37.16 166 VAL A CA 1
ATOM 1291 C C . VAL A 1 166 ? 13.937 -10.742 -29.556 1.00 37.16 166 VAL A C 1
ATOM 1293 O O . VAL A 1 166 ? 13.482 -11.489 -28.703 1.00 37.16 166 VAL A O 1
ATOM 1296 N N . ARG A 1 167 ? 15.232 -10.398 -29.573 1.00 41.75 167 ARG A N 1
ATOM 1297 C CA . ARG A 1 167 ? 16.313 -11.240 -29.061 1.00 41.75 167 ARG A CA 1
ATOM 1298 C C . ARG A 1 167 ? 17.530 -10.450 -28.460 1.00 41.75 167 ARG A C 1
ATOM 1300 O O . ARG A 1 167 ? 18.452 -10.180 -29.219 1.00 41.75 167 ARG A O 1
ATOM 1307 N N . PRO A 1 168 ? 17.598 -10.090 -27.145 1.00 43.00 168 PRO A N 1
ATOM 1308 C CA . PRO A 1 168 ? 18.647 -9.182 -26.593 1.00 43.00 168 PRO A CA 1
ATOM 1309 C C . PRO A 1 168 ? 19.774 -9.821 -25.715 1.00 43.00 168 PRO A C 1
ATOM 1311 O O . PRO A 1 168 ? 19.619 -10.946 -25.236 1.00 43.00 168 PRO A O 1
ATOM 1314 N N . SER A 1 169 ? 20.888 -9.086 -25.475 1.00 30.28 169 SER A N 1
ATOM 1315 C CA . SER A 1 169 ? 22.152 -9.490 -24.781 1.00 30.28 169 SER A CA 1
ATOM 1316 C C . SER A 1 169 ? 22.391 -8.885 -23.364 1.00 30.28 169 SER A C 1
ATOM 1318 O O . SER A 1 169 ? 21.664 -7.998 -22.934 1.00 30.28 169 SER A O 1
ATOM 1320 N N . ILE A 1 170 ? 23.409 -9.373 -22.623 1.00 35.09 170 ILE A N 1
ATOM 1321 C CA . ILE A 1 170 ? 23.647 -9.170 -21.164 1.00 35.09 170 ILE A CA 1
ATOM 1322 C C . ILE A 1 170 ? 24.428 -7.875 -20.823 1.00 35.09 170 ILE A C 1
ATOM 1324 O O . ILE A 1 170 ? 25.529 -7.676 -21.328 1.00 35.09 170 ILE A O 1
ATOM 1328 N N . GLY A 1 171 ? 23.916 -7.064 -19.881 1.00 38.59 171 GLY A N 1
ATOM 1329 C CA . GLY A 1 171 ? 24.580 -5.895 -19.267 1.00 38.59 171 GLY A CA 1
ATOM 1330 C C . GLY A 1 171 ? 24.315 -5.773 -17.750 1.00 38.59 171 GLY A C 1
ATOM 1331 O O . GLY A 1 171 ? 23.541 -6.552 -17.191 1.00 38.59 171 GLY A O 1
ATOM 1332 N N . HIS A 1 172 ? 24.976 -4.820 -17.073 1.00 41.19 172 HIS A N 1
ATOM 1333 C CA . HIS A 1 172 ? 24.797 -4.521 -15.638 1.00 41.19 172 HIS A CA 1
ATOM 1334 C C . HIS A 1 172 ? 23.357 -4.054 -15.349 1.00 41.19 172 HIS A C 1
ATOM 1336 O O . HIS A 1 172 ? 22.887 -3.101 -15.963 1.00 41.19 172 HIS A O 1
ATOM 1342 N N . CYS A 1 173 ? 22.662 -4.714 -14.415 1.00 47.56 173 CYS A N 1
ATOM 1343 C CA . CYS A 1 173 ? 21.277 -4.400 -14.046 1.00 47.56 173 CYS A CA 1
ATOM 1344 C C . CYS A 1 173 ? 21.251 -3.581 -12.740 1.00 47.56 173 CYS A C 1
ATOM 1346 O O . CYS A 1 173 ? 21.458 -4.167 -11.672 1.00 47.56 173 CYS A O 1
ATOM 1348 N N . PRO A 1 174 ? 21.037 -2.253 -12.789 1.00 49.59 174 PRO A N 1
ATOM 1349 C CA . PRO A 1 174 ? 20.942 -1.438 -11.581 1.00 49.59 174 PRO A CA 1
ATOM 1350 C C . PRO A 1 174 ? 19.699 -1.812 -10.755 1.00 49.59 174 PRO A C 1
ATOM 1352 O O . PRO A 1 174 ? 18.615 -2.044 -11.295 1.00 49.59 174 PRO A O 1
ATOM 1355 N N . VAL A 1 175 ? 19.855 -1.878 -9.429 1.00 50.66 175 VAL A N 1
ATOM 1356 C CA . VAL A 1 175 ? 18.783 -2.239 -8.486 1.00 50.66 175 VAL A CA 1
ATOM 1357 C C . VAL A 1 175 ? 18.408 -1.025 -7.643 1.00 50.66 175 VAL A C 1
ATOM 1359 O O . VAL A 1 175 ? 19.215 -0.528 -6.861 1.00 50.66 175 VAL A O 1
ATOM 1362 N N . TYR A 1 176 ? 17.154 -0.584 -7.753 1.00 61.88 176 TYR A N 1
ATOM 1363 C CA . TYR A 1 176 ? 16.639 0.586 -7.041 1.00 61.88 176 TYR A CA 1
ATOM 1364 C C . TYR A 1 176 ? 15.703 0.183 -5.898 1.00 61.88 176 TYR A C 1
ATOM 1366 O O . TYR A 1 176 ? 14.688 -0.484 -6.110 1.00 61.88 176 TYR A O 1
ATOM 1374 N N . ASN A 1 177 ? 15.990 0.658 -4.685 1.00 61.12 177 ASN A N 1
ATOM 1375 C CA . ASN A 1 177 ? 15.065 0.555 -3.555 1.00 61.12 177 ASN A CA 1
ATOM 1376 C C . ASN A 1 177 ? 14.155 1.787 -3.511 1.00 61.12 177 ASN A C 1
ATOM 1378 O O . ASN A 1 177 ? 14.570 2.849 -3.053 1.00 61.12 177 ASN A O 1
ATOM 1382 N N . VAL A 1 178 ? 12.898 1.646 -3.935 1.00 71.69 178 VAL A N 1
ATOM 1383 C CA . VAL A 1 178 ? 11.906 2.735 -3.894 1.00 71.69 178 VAL A CA 1
ATOM 1384 C C . VAL A 1 178 ? 11.198 2.747 -2.541 1.00 71.69 178 VAL A C 1
ATOM 1386 O O . VAL A 1 178 ? 10.145 2.134 -2.367 1.00 71.69 178 VAL A O 1
ATOM 1389 N N . THR A 1 179 ? 11.798 3.409 -1.549 1.00 70.44 179 THR A N 1
ATOM 1390 C CA . THR A 1 179 ? 11.231 3.502 -0.194 1.00 70.44 179 THR A CA 1
ATOM 1391 C C . THR A 1 179 ? 11.313 4.921 0.368 1.00 70.44 179 THR A C 1
ATOM 1393 O O . THR A 1 179 ? 12.176 5.715 -0.002 1.00 70.44 179 THR A O 1
ATOM 1396 N N . SER A 1 180 ? 10.403 5.252 1.288 1.00 73.50 180 SER A N 1
ATOM 1397 C CA . SER A 1 180 ? 10.392 6.547 1.979 1.00 73.50 180 SER A CA 1
ATOM 1398 C C . SER A 1 180 ? 11.252 6.567 3.245 1.00 73.50 180 SER A C 1
ATOM 1400 O O . SER A 1 180 ? 11.535 7.647 3.751 1.00 73.50 180 SER A O 1
ATOM 1402 N N . GLY A 1 181 ? 11.645 5.404 3.781 1.00 67.31 181 GLY A N 1
ATOM 1403 C CA . GLY A 1 181 ? 12.199 5.277 5.137 1.00 67.31 181 GLY A CA 1
ATOM 1404 C C . GLY A 1 181 ? 13.422 6.161 5.390 1.00 67.31 181 GLY A C 1
ATOM 1405 O O . GLY A 1 181 ? 13.483 6.841 6.407 1.00 67.31 181 GLY A O 1
ATOM 1406 N N . SER A 1 182 ? 14.334 6.226 4.420 1.00 68.88 182 SER A N 1
ATOM 1407 C CA . SER A 1 182 ? 15.599 6.972 4.524 1.00 68.88 182 SER A CA 1
ATOM 1408 C C . SER A 1 182 ? 15.545 8.386 3.918 1.00 68.88 182 SER A C 1
ATOM 1410 O O . SER A 1 182 ? 16.559 9.081 3.884 1.00 68.88 182 SER A O 1
ATOM 1412 N N . ILE A 1 183 ? 14.398 8.800 3.367 1.00 75.25 183 ILE A N 1
ATOM 1413 C CA . ILE A 1 183 ? 14.242 10.064 2.618 1.00 75.25 183 ILE A CA 1
ATOM 1414 C C . ILE A 1 183 ? 13.198 10.969 3.281 1.00 75.25 183 ILE A C 1
ATOM 1416 O O . ILE A 1 183 ? 13.444 12.147 3.509 1.00 75.25 183 ILE A O 1
ATOM 1420 N N . ALA A 1 184 ? 12.037 10.409 3.609 1.00 81.06 184 ALA A N 1
ATOM 1421 C CA . ALA A 1 184 ? 10.916 11.099 4.230 1.00 81.06 184 ALA A CA 1
ATOM 1422 C C . ALA A 1 184 ? 10.315 10.199 5.329 1.00 81.06 184 ALA A C 1
ATOM 1424 O O . ALA A 1 184 ? 9.230 9.634 5.141 1.00 81.06 184 ALA A O 1
ATOM 1425 N N . PRO A 1 185 ? 11.014 10.007 6.464 1.00 82.25 185 PRO A N 1
ATOM 1426 C CA . PRO A 1 185 ? 10.576 9.096 7.516 1.00 82.25 185 PRO A CA 1
ATOM 1427 C C . PRO A 1 185 ? 9.248 9.541 8.143 1.00 82.25 185 PRO A C 1
ATOM 1429 O O . PRO A 1 185 ? 8.986 10.732 8.328 1.00 82.25 185 PRO A O 1
ATOM 1432 N N . LEU A 1 186 ? 8.412 8.570 8.522 1.00 85.75 186 LEU A N 1
ATOM 1433 C CA . LEU A 1 186 ? 7.152 8.816 9.221 1.00 85.75 186 LEU A CA 1
ATOM 1434 C C . LEU A 1 186 ? 7.138 8.124 10.581 1.00 85.75 186 LEU A C 1
ATOM 1436 O O . LEU A 1 186 ? 6.998 6.910 10.683 1.00 85.75 186 LEU A O 1
ATOM 1440 N N . GLN A 1 187 ? 7.204 8.922 11.641 1.00 87.69 187 GLN A N 1
ATOM 1441 C CA . GLN A 1 187 ? 7.127 8.419 13.009 1.00 87.69 187 GLN A CA 1
ATOM 1442 C C . GLN A 1 187 ? 5.702 7.980 13.377 1.00 87.69 187 GLN A C 1
ATOM 1444 O O . GLN A 1 187 ? 4.728 8.655 13.026 1.00 87.69 187 GLN A O 1
ATOM 1449 N N . TRP A 1 188 ? 5.574 6.934 14.202 1.00 87.25 188 TRP A N 1
ATOM 1450 C CA . TRP A 1 188 ? 4.284 6.428 14.699 1.00 87.25 188 TRP A CA 1
ATOM 1451 C C . TRP A 1 188 ? 3.405 7.505 15.343 1.00 87.25 188 TRP A C 1
ATOM 1453 O O . TRP A 1 188 ? 2.195 7.551 15.110 1.00 87.25 188 TRP A O 1
ATOM 1463 N N . GLY A 1 189 ? 4.000 8.421 16.114 1.00 89.12 189 GLY A N 1
ATOM 1464 C CA . GLY A 1 189 ? 3.277 9.546 16.709 1.00 89.12 189 GLY A CA 1
ATOM 1465 C C . GLY A 1 189 ? 2.717 10.515 15.662 1.00 89.12 189 GLY A C 1
ATOM 1466 O O . GLY A 1 189 ? 1.580 10.973 15.787 1.00 89.12 189 GLY A O 1
ATOM 1467 N N . HIS A 1 190 ? 3.474 10.796 14.598 1.00 91.00 190 HIS A N 1
ATOM 1468 C CA . HIS A 1 190 ? 3.016 11.647 13.500 1.00 91.00 190 HIS A CA 1
ATOM 1469 C C . HIS A 1 190 ? 1.921 10.958 12.675 1.00 91.00 190 HIS A C 1
ATOM 1471 O O . HIS A 1 190 ? 0.852 11.539 12.478 1.00 91.00 190 HIS A O 1
ATOM 1477 N N . PHE A 1 191 ? 2.132 9.694 12.299 1.00 90.62 191 PHE A N 1
ATOM 1478 C CA . PHE A 1 191 ? 1.126 8.860 11.640 1.00 90.62 191 PHE A CA 1
ATOM 1479 C C . PHE A 1 191 ? -0.190 8.828 12.430 1.00 90.62 191 PHE A C 1
ATOM 1481 O O . PHE A 1 191 ? -1.268 9.007 11.859 1.00 90.62 191 PHE A O 1
ATOM 1488 N N . THR A 1 192 ? -0.098 8.688 13.759 1.00 90.38 192 THR A N 1
ATOM 1489 C CA . THR A 1 192 ? -1.258 8.709 14.660 1.00 90.38 192 THR A CA 1
ATOM 1490 C C . THR A 1 192 ? -2.039 10.007 14.546 1.00 90.38 192 THR A C 1
ATOM 1492 O O . THR A 1 192 ? -3.252 9.987 14.329 1.00 90.38 192 THR A O 1
ATOM 1495 N N . ARG A 1 193 ? -1.348 11.148 14.653 1.00 93.44 193 ARG A N 1
ATOM 1496 C CA . ARG A 1 193 ? -1.983 12.467 14.558 1.00 93.44 193 ARG A CA 1
ATOM 1497 C C . ARG A 1 193 ? -2.694 12.655 13.221 1.00 93.44 193 ARG A C 1
ATOM 1499 O O . ARG A 1 193 ? -3.845 13.088 13.223 1.00 93.44 193 ARG A O 1
ATOM 1506 N N . LEU A 1 194 ? -2.053 12.284 12.112 1.00 94.50 194 LEU A N 1
ATOM 1507 C CA . LEU A 1 194 ? -2.629 12.418 10.772 1.00 94.50 194 LEU A CA 1
ATOM 1508 C C . LEU A 1 194 ? -3.857 11.520 10.587 1.00 94.50 194 LEU A C 1
ATOM 1510 O O . LEU A 1 194 ? -4.909 11.996 10.167 1.00 94.50 194 LEU A O 1
ATOM 1514 N N . CYS A 1 195 ? -3.779 10.248 10.977 1.00 92.75 195 CYS A N 1
ATOM 1515 C CA . CYS A 1 195 ? -4.921 9.338 10.886 1.00 92.75 195 CYS A CA 1
ATOM 1516 C C . CYS A 1 195 ? -6.102 9.808 11.748 1.00 92.75 195 CYS A C 1
ATOM 1518 O O . CYS A 1 195 ? -7.245 9.785 11.293 1.00 92.75 195 CYS A O 1
ATOM 1520 N N . VAL A 1 196 ? -5.847 10.262 12.982 1.00 93.06 196 VAL A N 1
ATOM 1521 C CA . VAL A 1 196 ? -6.895 10.791 13.869 1.00 93.06 196 VAL A CA 1
ATOM 1522 C C . VAL A 1 196 ? -7.514 12.068 13.299 1.00 93.06 196 VAL A C 1
ATOM 1524 O O . VAL A 1 196 ? -8.739 12.198 13.328 1.00 93.06 196 VAL A O 1
ATOM 1527 N N . LYS A 1 197 ? -6.700 12.991 12.770 1.00 94.94 197 LYS A N 1
ATOM 1528 C CA . LYS A 1 197 ? -7.167 14.213 12.098 1.00 94.94 197 LYS A CA 1
ATOM 1529 C C . LYS A 1 197 ? -8.138 13.857 10.973 1.00 94.94 197 LYS A C 1
ATOM 1531 O O . LYS A 1 197 ? -9.315 14.211 11.038 1.00 94.94 197 LYS A O 1
ATOM 1536 N N . TRP A 1 198 ? -7.684 13.063 10.008 1.00 95.12 198 TRP A N 1
ATOM 1537 C CA . TRP A 1 198 ? -8.474 12.721 8.827 1.00 95.12 198 TRP A CA 1
ATOM 1538 C C . TRP A 1 198 ? -9.703 11.859 9.147 1.00 95.12 198 TRP A C 1
ATOM 1540 O O . TRP A 1 198 ? -10.764 12.059 8.552 1.00 95.12 198 TRP A O 1
ATOM 1550 N N . ALA A 1 199 ? -9.624 10.967 10.143 1.00 92.81 199 ALA A N 1
ATOM 1551 C CA . ALA A 1 199 ? -10.782 10.211 10.631 1.00 92.81 199 ALA A CA 1
ATOM 1552 C C . ALA A 1 199 ? -11.870 11.112 11.241 1.00 92.81 199 ALA A C 1
ATOM 1554 O O . ALA A 1 199 ? -13.054 10.774 11.186 1.00 92.81 199 ALA A O 1
ATOM 1555 N N . ARG A 1 200 ? -11.484 12.241 11.849 1.00 93.94 200 ARG A N 1
ATOM 1556 C CA . ARG A 1 200 ? -12.410 13.203 12.468 1.00 93.94 200 ARG A CA 1
ATOM 1557 C C . ARG A 1 200 ? -12.944 14.233 11.474 1.00 93.94 200 ARG A C 1
ATOM 1559 O O . ARG A 1 200 ? -14.091 14.649 11.616 1.00 93.94 200 ARG A O 1
ATOM 1566 N N . GLU A 1 201 ? -12.159 14.615 10.471 1.00 92.25 201 GLU A N 1
ATOM 1567 C CA . GLU A 1 201 ? -12.592 15.521 9.396 1.00 92.25 201 GLU A CA 1
ATOM 1568 C C . GLU A 1 201 ? -13.569 14.839 8.427 1.00 92.25 201 GLU A C 1
ATOM 1570 O O . GLU A 1 201 ? -14.575 15.440 8.019 1.00 92.25 201 GLU A O 1
ATOM 1575 N N . ASN A 1 202 ? -13.323 13.556 8.136 1.00 92.19 202 ASN A N 1
ATOM 1576 C CA . ASN A 1 202 ? -14.099 12.742 7.201 1.00 92.19 202 ASN A CA 1
ATOM 1577 C C . ASN A 1 202 ? -14.685 11.474 7.860 1.00 92.19 202 ASN A C 1
ATOM 1579 O O . ASN A 1 202 ? -14.466 10.363 7.366 1.00 92.19 202 ASN A O 1
ATOM 1583 N N . PRO A 1 203 ? -15.477 11.592 8.948 1.00 94.75 203 PRO A N 1
ATOM 1584 C CA . PRO A 1 203 ? -15.924 10.441 9.727 1.00 94.75 203 PRO A CA 1
ATOM 1585 C C . PRO A 1 203 ? -16.919 9.584 8.959 1.00 94.75 203 PRO A C 1
ATOM 1587 O O . PRO A 1 203 ? -17.860 10.105 8.361 1.00 94.75 203 PRO A O 1
ATOM 1590 N N . THR A 1 204 ? -16.757 8.267 9.020 1.00 93.12 204 THR A N 1
ATOM 1591 C CA . THR A 1 204 ? -17.711 7.325 8.423 1.00 93.12 204 THR A CA 1
ATOM 1592 C C . THR A 1 204 ? -19.011 7.235 9.227 1.00 93.12 204 THR A C 1
ATOM 1594 O O . THR A 1 204 ? -18.998 7.317 10.457 1.00 93.12 204 THR A O 1
ATOM 1597 N N . LYS A 1 205 ? -20.146 6.976 8.564 1.00 93.00 205 LYS A N 1
ATOM 1598 C CA . LYS A 1 205 ? -21.438 6.703 9.228 1.00 93.00 205 LYS A CA 1
ATOM 1599 C C . LYS A 1 205 ? -21.386 5.505 10.189 1.00 93.00 205 LYS A C 1
ATOM 1601 O O . LYS A 1 205 ? -22.146 5.445 11.162 1.00 93.00 205 LYS A O 1
ATOM 1606 N N . TYR A 1 206 ? -20.453 4.580 9.953 1.00 90.56 206 TYR A N 1
ATOM 1607 C CA . TYR A 1 206 ? -20.233 3.387 10.772 1.00 90.56 206 TYR A CA 1
ATOM 1608 C C . TYR A 1 206 ? -19.445 3.657 12.063 1.00 90.56 206 TYR A C 1
ATOM 1610 O O . TYR A 1 206 ? -19.258 2.737 12.854 1.00 90.56 206 TYR A O 1
ATOM 1618 N N . VAL A 1 207 ? -19.000 4.895 12.317 1.00 89.81 207 VAL A N 1
ATOM 1619 C CA . VAL A 1 207 ? -18.241 5.236 13.528 1.00 89.81 207 VAL A CA 1
ATOM 1620 C C . VAL A 1 207 ? -19.064 4.935 14.786 1.00 89.81 207 VAL A C 1
ATOM 1622 O O . VAL A 1 207 ? -20.205 5.383 14.906 1.00 89.81 207 VAL A O 1
ATOM 1625 N N . MET A 1 208 ? -18.511 4.149 15.711 1.00 85.44 208 MET A N 1
ATOM 1626 C CA . MET A 1 208 ? -19.195 3.748 16.954 1.00 85.44 208 MET A CA 1
ATOM 1627 C C . MET A 1 208 ? -18.661 4.476 18.187 1.00 85.44 208 MET A C 1
ATOM 1629 O O . MET A 1 208 ? -19.404 4.690 19.138 1.00 85.44 208 MET A O 1
ATOM 1633 N N . TRP A 1 209 ? -17.398 4.895 18.147 1.00 87.62 209 TRP A N 1
ATOM 1634 C CA . TRP A 1 209 ? -16.704 5.569 19.239 1.00 87.62 209 TRP A CA 1
ATOM 1635 C C . TRP A 1 209 ? -16.011 6.820 18.725 1.00 87.62 209 TRP A C 1
ATOM 1637 O O . TRP A 1 209 ? -15.670 6.899 17.545 1.00 87.62 209 TRP A O 1
ATOM 1647 N N . TYR A 1 210 ? -15.793 7.796 19.607 1.00 91.12 210 TYR A N 1
ATOM 1648 C CA . TYR A 1 210 ? -14.996 8.960 19.246 1.00 91.12 210 TYR A CA 1
ATOM 1649 C C . TYR A 1 210 ? -13.563 8.504 18.904 1.00 91.12 210 TYR A C 1
ATOM 1651 O O . TYR A 1 210 ? -12.915 7.914 19.772 1.00 91.12 210 TYR A O 1
ATOM 1659 N N . PRO A 1 211 ? -13.068 8.717 17.666 1.00 89.19 211 PRO A N 1
ATOM 1660 C CA . PRO A 1 211 ? -11.805 8.151 17.218 1.00 89.19 211 PRO A CA 1
ATOM 1661 C C . PRO A 1 211 ? -10.641 8.653 18.060 1.00 89.19 211 PRO A C 1
ATOM 1663 O O . PRO A 1 211 ? -10.374 9.859 18.134 1.00 89.19 211 PRO A O 1
ATOM 1666 N N . ASN A 1 212 ? -9.941 7.706 18.665 1.00 85.00 212 ASN A N 1
ATOM 1667 C CA . ASN A 1 212 ? -8.668 7.900 19.324 1.00 85.00 212 ASN A CA 1
ATOM 1668 C C . ASN A 1 212 ? -7.894 6.587 19.220 1.00 85.00 212 ASN A C 1
ATOM 1670 O O . ASN A 1 212 ? -8.488 5.521 19.380 1.00 85.00 212 ASN A O 1
ATOM 1674 N N . PHE A 1 213 ? -6.598 6.654 18.955 1.00 79.44 213 PHE A N 1
ATOM 1675 C CA . PHE A 1 213 ? -5.730 5.489 19.040 1.00 79.44 213 PHE A CA 1
ATOM 1676 C C . PHE A 1 213 ? -4.342 5.927 19.488 1.00 79.44 213 PHE A C 1
ATOM 1678 O O . PHE A 1 213 ? -3.955 7.077 19.290 1.00 79.44 213 PHE A O 1
ATOM 1685 N N . SER A 1 214 ? -3.634 5.015 20.142 1.00 79.31 214 SER A N 1
ATOM 1686 C CA . SER A 1 214 ? -2.283 5.218 20.650 1.00 79.31 214 SER A CA 1
ATOM 1687 C C . SER A 1 214 ? -1.508 3.924 20.482 1.00 79.31 214 SER A C 1
ATOM 1689 O O . SER A 1 214 ? -2.092 2.842 20.535 1.00 79.31 214 SER A O 1
ATOM 1691 N N . PHE A 1 215 ? -0.197 4.047 20.329 1.00 81.62 215 PHE A N 1
ATOM 1692 C CA . PHE A 1 215 ? 0.724 2.922 20.402 1.00 81.62 215 PHE A CA 1
ATOM 1693 C C . PHE A 1 215 ? 1.242 2.763 21.834 1.00 81.62 215 PHE A C 1
ATOM 1695 O O . PHE A 1 215 ? 1.225 3.713 22.621 1.00 81.62 215 PHE A O 1
ATOM 1702 N N . THR A 1 216 ? 1.658 1.550 22.187 1.00 84.00 216 THR A N 1
ATOM 1703 C CA . THR A 1 216 ? 2.313 1.243 23.459 1.00 84.00 216 THR A CA 1
ATOM 1704 C C . THR A 1 216 ? 3.370 0.171 23.239 1.00 84.00 216 THR A C 1
ATOM 1706 O O . THR A 1 216 ? 3.161 -0.754 22.460 1.00 84.00 216 THR A O 1
ATOM 1709 N N . GLU A 1 217 ? 4.489 0.287 23.944 1.00 84.12 217 GLU A N 1
ATOM 1710 C CA . GLU A 1 217 ? 5.582 -0.692 23.907 1.00 84.12 217 GLU A CA 1
ATOM 1711 C C . GLU A 1 217 ? 5.322 -1.882 24.846 1.00 84.12 217 GLU A C 1
ATOM 1713 O O . GLU A 1 217 ? 5.916 -2.951 24.715 1.00 84.12 217 GLU A O 1
ATOM 1718 N N . SER A 1 218 ? 4.406 -1.725 25.809 1.00 89.44 218 SER A N 1
ATOM 1719 C CA . SER A 1 218 ? 4.105 -2.766 26.787 1.00 89.44 218 SER A CA 1
ATOM 1720 C C . SER A 1 218 ? 3.026 -3.708 26.271 1.00 89.44 218 SER A C 1
ATOM 1722 O O . SER A 1 218 ? 1.858 -3.338 26.141 1.00 89.44 218 SER A O 1
ATOM 1724 N N . ARG A 1 219 ? 3.393 -4.980 26.074 1.00 88.38 219 ARG A N 1
ATOM 1725 C CA . ARG A 1 219 ? 2.440 -6.047 25.723 1.00 88.38 219 ARG A CA 1
ATOM 1726 C C . ARG A 1 219 ? 1.337 -6.219 26.765 1.00 88.38 219 ARG A C 1
ATOM 1728 O O . ARG A 1 219 ? 0.193 -6.489 26.401 1.00 88.38 219 ARG A O 1
ATOM 1735 N N . LEU A 1 220 ? 1.662 -6.036 28.045 1.00 91.44 220 LEU A N 1
ATOM 1736 C CA . LEU A 1 220 ? 0.684 -6.115 29.132 1.00 91.44 220 LEU A CA 1
ATOM 1737 C C . LEU A 1 220 ? -0.336 -4.981 29.029 1.00 91.44 220 LEU A C 1
ATOM 1739 O O . LEU A 1 220 ? -1.539 -5.233 29.063 1.00 91.44 220 LEU A O 1
ATOM 1743 N N . LEU A 1 221 ? 0.136 -3.747 28.833 1.00 90.31 221 LEU A N 1
ATOM 1744 C CA . LEU A 1 221 ? -0.740 -2.588 28.678 1.00 90.31 221 LEU A CA 1
ATOM 1745 C C . LEU A 1 221 ? -1.579 -2.689 27.397 1.00 90.31 221 LEU A C 1
ATOM 1747 O O . LEU A 1 221 ? -2.774 -2.401 27.426 1.00 90.31 221 LEU A O 1
ATOM 1751 N N . ASN A 1 222 ? -0.989 -3.166 26.297 1.00 89.50 222 ASN A N 1
ATOM 1752 C CA . ASN A 1 222 ? -1.709 -3.423 25.052 1.00 89.50 222 ASN A CA 1
ATOM 1753 C C . ASN A 1 222 ? -2.827 -4.455 25.253 1.00 89.50 222 ASN A C 1
ATOM 1755 O O . ASN A 1 222 ? -3.963 -4.213 24.863 1.00 89.50 222 ASN A O 1
ATOM 1759 N N . THR A 1 223 ? -2.531 -5.569 25.930 1.00 91.50 223 THR A N 1
ATOM 1760 C CA . THR A 1 223 ? -3.519 -6.619 26.228 1.00 91.50 223 THR A CA 1
ATOM 1761 C C . THR A 1 223 ? -4.647 -6.082 27.106 1.00 91.50 223 THR A C 1
ATOM 1763 O O . THR A 1 223 ? -5.817 -6.361 26.851 1.00 91.50 223 THR A O 1
ATOM 1766 N N . PHE A 1 224 ? -4.318 -5.271 28.116 1.00 92.88 224 PHE A N 1
ATOM 1767 C CA . PHE A 1 224 ? -5.312 -4.624 28.967 1.00 92.88 224 PHE A CA 1
ATOM 1768 C C . PHE A 1 224 ? -6.260 -3.726 28.160 1.00 92.88 224 PHE A C 1
ATOM 1770 O O . PHE A 1 224 ? -7.481 -3.845 28.300 1.00 92.88 224 PHE A O 1
ATOM 1777 N N . TRP A 1 225 ? -5.722 -2.863 27.291 1.00 89.38 225 TRP A N 1
ATOM 1778 C CA . TRP A 1 225 ? -6.533 -1.993 26.436 1.00 89.38 225 TRP A CA 1
ATOM 1779 C C . TRP A 1 225 ? -7.329 -2.776 25.393 1.00 89.38 225 TRP A C 1
ATOM 1781 O O . TRP A 1 225 ? -8.491 -2.461 25.145 1.00 89.38 225 TRP A O 1
ATOM 1791 N N . GLU A 1 226 ? -6.759 -3.835 24.826 1.00 90.38 226 GLU A N 1
ATOM 1792 C CA . GLU A 1 226 ? -7.447 -4.721 23.892 1.00 90.38 226 GLU A CA 1
ATOM 1793 C C . GLU A 1 226 ? -8.676 -5.370 24.550 1.00 90.38 226 GLU A C 1
ATOM 1795 O O . GLU A 1 226 ? -9.795 -5.293 24.029 1.00 90.38 226 GLU A O 1
ATOM 1800 N N . LEU A 1 227 ? -8.498 -5.958 25.735 1.00 93.56 227 LEU A N 1
ATOM 1801 C CA . LEU A 1 227 ? -9.586 -6.583 26.481 1.00 93.56 227 LEU A CA 1
ATOM 1802 C C . LEU A 1 227 ? -10.642 -5.556 26.898 1.00 93.56 227 LEU A C 1
ATOM 1804 O O . LEU A 1 227 ? -11.832 -5.782 26.680 1.00 93.56 227 LEU A O 1
ATOM 1808 N N . SER A 1 228 ? -10.216 -4.419 27.445 1.00 90.31 228 SER A N 1
ATOM 1809 C CA . SER A 1 228 ? -11.114 -3.430 28.050 1.00 90.31 228 SER A CA 1
ATOM 1810 C C . SER A 1 228 ? -11.840 -2.557 27.027 1.00 90.31 228 SER A C 1
ATOM 1812 O O . SER A 1 228 ? -13.010 -2.237 27.222 1.00 90.31 228 SER A O 1
ATOM 1814 N N . CYS A 1 229 ? -11.178 -2.167 25.934 1.00 86.44 229 CYS A N 1
ATOM 1815 C CA . CYS A 1 229 ? -11.722 -1.221 24.956 1.00 86.44 229 CYS A CA 1
ATOM 1816 C C . CYS A 1 229 ? -12.226 -1.877 23.665 1.00 86.44 229 CYS A C 1
ATOM 1818 O O . CYS A 1 229 ? -13.017 -1.253 22.958 1.00 86.44 229 CYS A O 1
ATOM 1820 N N . HIS A 1 230 ? -11.836 -3.121 23.361 1.00 88.56 230 HIS A N 1
ATOM 1821 C CA . HIS A 1 230 ? -12.326 -3.830 22.174 1.00 88.56 230 HIS A CA 1
ATOM 1822 C C . HIS A 1 230 ? -13.209 -5.028 22.529 1.00 88.56 230 HIS A C 1
ATOM 1824 O O . HIS A 1 230 ? -14.359 -5.080 22.089 1.00 88.56 230 HIS A O 1
ATOM 1830 N N . PHE A 1 231 ? -12.721 -5.976 23.333 1.00 94.69 231 PHE A N 1
ATOM 1831 C CA . PHE A 1 231 ? -13.453 -7.225 23.585 1.00 94.69 231 PHE A CA 1
ATOM 1832 C C . PHE A 1 231 ? -14.607 -7.075 24.576 1.00 94.69 231 PHE A C 1
ATOM 1834 O O . PHE A 1 231 ? -15.703 -7.552 24.289 1.00 94.69 231 PHE A O 1
ATOM 1841 N N . LEU A 1 232 ? -14.402 -6.396 25.705 1.00 94.25 232 LEU A N 1
ATOM 1842 C CA . LEU A 1 232 ? -15.451 -6.190 26.702 1.00 94.25 232 LEU A CA 1
ATOM 1843 C C . LEU A 1 232 ? -16.648 -5.414 26.114 1.00 94.25 232 LEU A C 1
ATOM 1845 O O . LEU A 1 232 ? -17.770 -5.913 26.220 1.00 94.25 232 LEU A O 1
ATOM 1849 N N . PRO A 1 233 ? -16.472 -4.280 25.403 1.00 91.62 233 PRO A N 1
ATOM 1850 C CA . PRO A 1 233 ? -17.596 -3.576 24.792 1.00 91.62 233 PRO A CA 1
ATOM 1851 C C . PRO A 1 233 ? -18.268 -4.395 23.687 1.00 91.62 233 PRO A C 1
ATOM 1853 O O . PRO A 1 233 ? -19.491 -4.370 23.567 1.00 91.62 233 PRO A O 1
ATOM 1856 N N . ALA A 1 234 ? -17.499 -5.156 22.898 1.00 93.81 234 ALA A N 1
ATOM 1857 C CA . ALA A 1 234 ? -18.054 -6.039 21.875 1.00 93.81 234 ALA A CA 1
ATOM 1858 C C . ALA A 1 234 ? -18.920 -7.155 22.481 1.00 93.81 234 ALA A C 1
ATOM 1860 O O . ALA A 1 234 ? -19.996 -7.445 21.957 1.00 93.81 234 ALA A O 1
ATOM 1861 N N . PHE A 1 235 ? -18.483 -7.744 23.596 1.00 95.88 235 PHE A N 1
ATOM 1862 C CA . PHE A 1 235 ? -19.234 -8.761 24.325 1.00 95.88 235 PHE A CA 1
ATOM 1863 C C . PHE A 1 235 ? -20.535 -8.196 24.899 1.00 95.88 235 PHE A C 1
ATOM 1865 O O . PHE A 1 235 ? -21.601 -8.766 24.669 1.00 95.88 235 PHE A O 1
ATOM 1872 N N . LEU A 1 236 ? -20.461 -7.054 25.592 1.00 95.19 236 LEU A N 1
ATOM 1873 C CA . LEU A 1 236 ? -21.634 -6.391 26.167 1.00 95.19 236 LEU A CA 1
ATOM 1874 C C . LEU A 1 236 ? -22.647 -6.005 25.082 1.00 95.19 236 LEU A C 1
ATOM 1876 O O . LEU A 1 236 ? -23.848 -6.203 25.254 1.00 95.19 236 LEU A O 1
ATOM 1880 N N . TYR A 1 237 ? -22.172 -5.517 23.934 1.00 92.94 237 TYR A N 1
ATOM 1881 C CA . TYR A 1 237 ? -23.044 -5.184 22.812 1.00 92.94 237 TYR A CA 1
ATOM 1882 C C . TYR A 1 237 ? -23.723 -6.422 22.213 1.00 92.94 237 TYR A C 1
ATOM 1884 O O . TYR A 1 237 ? -24.922 -6.400 21.947 1.00 92.94 237 TYR A O 1
ATOM 1892 N N . ASP A 1 238 ? -22.995 -7.527 22.047 1.00 96.44 238 ASP A N 1
ATOM 1893 C CA . ASP A 1 238 ? -23.579 -8.782 21.567 1.00 96.44 238 ASP A CA 1
ATOM 1894 C C . ASP A 1 238 ? -24.588 -9.378 22.562 1.00 96.44 238 ASP A C 1
ATOM 1896 O O . ASP A 1 238 ? -25.579 -9.973 22.134 1.00 96.44 238 ASP A O 1
ATOM 1900 N N . LEU A 1 239 ? -24.386 -9.195 23.872 1.00 97.06 239 LEU A N 1
ATOM 1901 C CA . LEU A 1 239 ? -25.361 -9.580 24.894 1.00 97.06 239 LEU A CA 1
ATOM 1902 C C . LEU A 1 239 ? -26.657 -8.768 24.762 1.00 97.06 239 LEU A C 1
ATOM 1904 O O . LEU A 1 239 ? -27.741 -9.350 24.768 1.00 97.06 239 LEU A O 1
ATOM 1908 N N . LEU A 1 240 ? -26.549 -7.450 24.567 1.00 95.75 240 LEU A N 1
ATOM 1909 C CA . LEU A 1 240 ? -27.702 -6.580 24.311 1.00 95.75 240 LEU A CA 1
ATOM 1910 C C . LEU A 1 240 ? -28.442 -6.981 23.030 1.00 95.75 240 LEU A C 1
ATOM 1912 O O . LEU A 1 240 ? -29.668 -7.065 23.033 1.00 95.75 240 LEU A O 1
ATOM 1916 N N . LEU A 1 241 ? -27.715 -7.280 21.949 1.00 95.19 241 LEU A N 1
ATOM 1917 C CA . LEU A 1 241 ? -28.327 -7.765 20.711 1.00 95.19 241 LEU A CA 1
ATOM 1918 C C . LEU A 1 241 ? -29.094 -9.068 20.940 1.00 95.19 241 LEU A C 1
ATOM 1920 O O . LEU A 1 241 ? -30.234 -9.175 20.496 1.00 95.19 241 LEU A O 1
ATOM 1924 N N . ARG A 1 242 ? -28.516 -10.029 21.671 1.00 96.31 242 ARG A N 1
ATOM 1925 C CA . ARG A 1 242 ? -29.196 -11.290 22.010 1.00 96.31 242 ARG A CA 1
ATOM 1926 C C . ARG A 1 242 ? -30.456 -11.056 22.836 1.00 96.31 242 ARG A C 1
ATOM 1928 O O . ARG A 1 242 ? -31.485 -11.644 22.520 1.00 96.31 242 ARG A O 1
ATOM 1935 N N . ALA A 1 243 ? -30.397 -10.177 23.837 1.00 96.81 243 ALA A N 1
ATOM 1936 C CA . ALA A 1 243 ? -31.559 -9.808 24.647 1.00 96.81 243 ALA A CA 1
ATOM 1937 C C . ALA A 1 243 ? -32.676 -9.154 23.808 1.00 96.81 243 ALA A C 1
ATOM 1939 O O . ALA A 1 243 ? -33.851 -9.315 24.110 1.00 96.81 243 ALA A O 1
ATOM 1940 N N . GLN A 1 244 ? -32.319 -8.471 22.715 1.00 96.50 244 GLN A N 1
ATOM 1941 C CA . GLN A 1 244 ? -33.253 -7.901 21.736 1.00 96.50 244 GLN A CA 1
ATOM 1942 C C . GLN A 1 244 ? -33.694 -8.895 20.641 1.00 96.50 244 GLN A C 1
ATOM 1944 O O . GLN A 1 244 ? -34.311 -8.480 19.660 1.00 96.50 244 GLN A O 1
ATOM 1949 N N . GLY A 1 245 ? -33.332 -10.181 20.737 1.00 95.25 245 GLY A N 1
ATOM 1950 C CA . GLY A 1 245 ? -33.627 -11.190 19.710 1.00 95.25 245 GLY A CA 1
ATOM 1951 C C . GLY A 1 245 ? -32.835 -11.019 18.405 1.00 95.25 245 GLY A C 1
ATOM 1952 O O . GLY A 1 245 ? -33.180 -11.603 17.378 1.00 95.25 245 GLY A O 1
ATOM 1953 N N . ARG A 1 246 ? -31.771 -10.209 18.409 1.00 95.56 246 ARG A N 1
ATOM 1954 C CA . ARG A 1 246 ? -30.918 -9.924 17.246 1.00 95.56 246 ARG A CA 1
ATOM 1955 C C . ARG A 1 246 ? -29.671 -10.806 17.239 1.00 95.56 246 ARG A C 1
ATOM 1957 O O . ARG A 1 246 ? -29.180 -11.261 18.271 1.00 95.56 246 ARG A O 1
ATOM 1964 N N . LYS A 1 247 ? -29.112 -11.026 16.044 1.00 94.25 247 LYS A N 1
ATOM 1965 C CA . LYS A 1 247 ? -27.893 -11.830 15.873 1.00 94.25 247 LYS A CA 1
ATOM 1966 C C . LYS A 1 247 ? -26.656 -11.073 16.391 1.00 94.25 247 LYS A C 1
ATOM 1968 O O . LYS A 1 247 ? -26.437 -9.944 15.953 1.00 94.25 247 LYS A O 1
ATOM 1973 N N . PRO A 1 248 ? -25.819 -11.687 17.249 1.00 94.00 248 PRO A N 1
ATOM 1974 C CA . PRO A 1 248 ? -24.564 -11.092 17.709 1.00 94.00 248 PRO A CA 1
ATOM 1975 C C . PRO A 1 248 ? -23.536 -11.016 16.567 1.00 94.00 248 PRO A C 1
ATOM 1977 O O . PRO A 1 248 ? -23.421 -11.944 15.761 1.00 94.00 248 PRO A O 1
ATOM 1980 N N . ILE A 1 249 ? -22.771 -9.926 16.499 1.00 93.31 249 ILE A N 1
ATOM 1981 C CA . ILE A 1 249 ? -21.805 -9.652 15.421 1.00 93.31 249 ILE A CA 1
ATOM 1982 C C . ILE A 1 249 ? -20.493 -9.024 15.913 1.00 93.31 249 ILE A C 1
ATOM 1984 O O . ILE A 1 249 ? -19.448 -9.230 15.289 1.00 93.31 249 ILE A O 1
ATOM 1988 N N . MET A 1 250 ? -20.502 -8.281 17.019 1.00 91.69 250 MET A N 1
ATOM 1989 C CA . MET A 1 250 ? -19.372 -7.446 17.424 1.00 91.69 250 MET A CA 1
ATOM 1990 C C . MET A 1 250 ? -18.167 -8.262 17.873 1.00 91.69 250 MET A C 1
ATOM 1992 O O . MET A 1 250 ? -17.045 -7.930 17.493 1.00 91.69 250 MET A O 1
ATOM 1996 N N . MET A 1 251 ? -18.361 -9.375 18.583 1.00 94.62 251 MET A N 1
ATOM 1997 C CA . MET A 1 251 ? -17.248 -10.251 18.970 1.00 94.62 251 MET A CA 1
ATOM 1998 C C . MET A 1 251 ? -16.569 -10.886 17.754 1.00 94.62 251 MET A C 1
ATOM 2000 O O . MET A 1 251 ? -15.349 -11.054 17.726 1.00 94.62 251 MET A O 1
ATOM 2004 N N . LYS A 1 252 ? -17.344 -11.205 16.711 1.00 93.12 252 LYS A N 1
ATOM 2005 C CA . LYS A 1 252 ? -16.799 -11.704 15.441 1.00 93.12 252 LYS A CA 1
ATOM 2006 C C . LYS A 1 252 ? -15.943 -10.636 14.760 1.00 93.12 252 LYS A C 1
ATOM 2008 O O . LYS A 1 252 ? -14.885 -10.960 14.224 1.00 93.12 252 LYS A O 1
ATOM 2013 N N . LEU A 1 253 ? -16.388 -9.381 14.790 1.00 89.81 253 LEU A N 1
ATOM 2014 C CA . LEU A 1 253 ? -15.650 -8.257 14.223 1.00 89.81 253 LEU A CA 1
ATOM 2015 C C . LEU A 1 253 ? -14.361 -7.967 15.013 1.00 89.81 253 LEU A C 1
ATOM 2017 O O . LEU A 1 253 ? -13.298 -7.871 14.405 1.00 89.81 253 LEU A O 1
ATOM 2021 N N . ALA A 1 254 ? -14.427 -7.931 16.347 1.00 91.31 254 ALA A N 1
ATOM 2022 C CA . ALA A 1 254 ? -13.265 -7.728 17.217 1.00 91.31 254 ALA A CA 1
ATOM 2023 C C . ALA A 1 254 ? -12.175 -8.792 16.990 1.00 91.31 254 ALA A C 1
ATOM 2025 O O . ALA A 1 254 ? -11.006 -8.455 16.812 1.00 91.31 254 ALA A O 1
ATOM 2026 N N . ARG A 1 255 ? -12.553 -10.077 16.885 1.00 93.50 255 ARG A N 1
ATOM 2027 C CA . ARG A 1 255 ? -11.606 -11.165 16.571 1.00 93.50 255 ARG A CA 1
ATOM 2028 C C . ARG A 1 255 ? -10.935 -10.989 15.210 1.00 93.50 255 ARG A C 1
ATOM 2030 O O . ARG A 1 255 ? -9.734 -11.205 15.100 1.00 93.50 255 ARG A O 1
ATOM 2037 N N . ARG A 1 256 ? -11.685 -10.576 14.181 1.00 91.00 256 ARG A N 1
ATOM 2038 C CA . ARG A 1 256 ? -11.119 -10.310 12.846 1.00 91.00 256 ARG A CA 1
ATOM 2039 C C . ARG A 1 256 ? -10.098 -9.176 12.878 1.00 91.00 256 ARG A C 1
ATOM 2041 O O . ARG A 1 256 ? -9.042 -9.316 12.273 1.00 91.00 256 ARG A O 1
ATOM 2048 N N . PHE A 1 257 ? -10.389 -8.098 13.606 1.00 86.81 257 PHE A N 1
ATOM 2049 C CA . PHE A 1 257 ? -9.432 -7.008 13.797 1.00 86.81 257 PHE A CA 1
ATOM 2050 C C . PHE A 1 257 ? -8.171 -7.475 14.526 1.00 86.81 257 PHE A C 1
ATOM 2052 O O . PHE A 1 257 ? -7.078 -7.172 14.061 1.00 86.81 257 PHE A O 1
ATOM 2059 N N . LYS A 1 258 ? -8.303 -8.279 15.590 1.00 89.44 258 LYS A N 1
ATOM 2060 C CA . LYS A 1 258 ? -7.147 -8.867 16.285 1.00 89.44 258 LYS A CA 1
ATOM 2061 C C . LYS A 1 258 ? -6.279 -9.711 15.350 1.00 89.44 258 LYS A C 1
ATOM 2063 O O . LYS A 1 258 ? -5.067 -9.555 15.343 1.00 89.44 258 LYS A O 1
ATOM 2068 N N . MET A 1 259 ? -6.887 -10.582 14.543 1.00 88.81 259 MET A N 1
ATOM 2069 C CA . MET A 1 259 ? -6.144 -11.412 13.585 1.00 88.81 259 MET A CA 1
ATOM 2070 C C . MET A 1 259 ? -5.408 -10.563 12.539 1.00 88.81 259 MET A C 1
ATOM 2072 O O . MET A 1 259 ? -4.253 -10.844 12.223 1.00 88.81 259 MET A O 1
ATOM 2076 N N . ALA A 1 260 ? -6.054 -9.512 12.022 1.00 83.94 260 ALA A N 1
ATOM 2077 C CA . ALA A 1 260 ? -5.423 -8.585 11.086 1.00 83.94 260 ALA A CA 1
ATOM 2078 C C . ALA A 1 260 ? -4.242 -7.842 11.736 1.00 83.94 260 ALA A C 1
ATOM 2080 O O . ALA A 1 260 ? -3.169 -7.778 11.143 1.00 83.94 260 ALA A O 1
ATOM 2081 N N . ALA A 1 261 ? -4.413 -7.354 12.969 1.00 84.69 261 ALA A N 1
ATOM 2082 C CA . ALA A 1 261 ? -3.353 -6.693 13.729 1.00 84.69 261 ALA A CA 1
ATOM 2083 C C . ALA A 1 261 ? -2.171 -7.635 14.012 1.00 84.69 261 ALA A C 1
ATOM 2085 O O . ALA A 1 261 ? -1.032 -7.255 13.774 1.00 84.69 261 ALA A O 1
ATOM 2086 N N . ALA A 1 262 ? -2.435 -8.881 14.419 1.00 85.56 262 ALA A N 1
ATOM 2087 C CA . ALA A 1 262 ? -1.399 -9.889 14.659 1.00 85.56 262 ALA A CA 1
ATOM 2088 C C . ALA A 1 262 ? -0.588 -10.210 13.392 1.00 85.56 262 ALA A C 1
ATOM 2090 O O . ALA A 1 262 ? 0.622 -10.392 13.457 1.00 85.56 262 ALA A O 1
ATOM 2091 N N . THR A 1 263 ? -1.234 -10.216 12.221 1.00 82.31 263 THR A N 1
ATOM 2092 C CA . THR A 1 263 ? -0.540 -10.420 10.935 1.00 82.31 263 THR A CA 1
ATOM 2093 C C . THR A 1 263 ? 0.401 -9.252 10.604 1.00 82.31 263 THR A C 1
ATOM 2095 O O . THR A 1 263 ? 1.426 -9.446 9.957 1.00 82.31 263 THR A O 1
ATOM 2098 N N . GLY A 1 264 ? 0.065 -8.039 11.054 1.00 78.44 264 GLY A N 1
ATOM 2099 C CA . GLY A 1 264 ? 0.885 -6.839 10.884 1.00 78.44 264 GLY A CA 1
ATOM 2100 C C . GLY A 1 264 ? 1.922 -6.605 11.987 1.00 78.44 264 GLY A C 1
ATOM 2101 O O . GLY A 1 264 ? 2.783 -5.750 11.809 1.00 78.44 264 GLY A O 1
ATOM 2102 N N . GLU A 1 265 ? 1.868 -7.340 13.106 1.00 81.31 265 GLU A N 1
ATOM 2103 C CA . GLU A 1 265 ? 2.684 -7.078 14.305 1.00 81.31 265 GLU A CA 1
ATOM 2104 C C . GLU A 1 265 ? 4.184 -7.119 14.004 1.00 81.31 265 GLU A C 1
ATOM 2106 O O . GLU A 1 265 ? 4.924 -6.242 14.445 1.00 81.31 265 GLU A O 1
ATOM 2111 N N . TYR A 1 266 ? 4.630 -8.107 13.222 1.00 77.56 266 TYR A N 1
ATOM 2112 C CA . TYR A 1 266 ? 6.033 -8.217 12.827 1.00 77.56 266 TYR A CA 1
ATOM 2113 C C . TYR A 1 266 ? 6.500 -6.950 12.097 1.00 77.56 266 TYR A C 1
ATOM 2115 O O . TYR A 1 266 ? 7.490 -6.348 12.493 1.00 77.56 266 TYR A O 1
ATOM 2123 N N . PHE A 1 267 ? 5.743 -6.486 11.103 1.00 77.69 267 PHE A N 1
ATOM 2124 C CA . PHE A 1 267 ? 6.092 -5.300 10.316 1.00 77.69 267 PHE A CA 1
ATOM 2125 C C . PHE A 1 267 ? 5.977 -3.990 11.095 1.00 77.69 267 PHE A C 1
ATOM 2127 O O . PHE A 1 267 ? 6.682 -3.040 10.788 1.00 77.69 267 PHE A O 1
ATOM 2134 N N . ALA A 1 268 ? 5.093 -3.923 12.092 1.00 78.00 268 ALA A N 1
ATOM 2135 C CA . ALA A 1 268 ? 4.922 -2.723 12.904 1.00 78.00 268 ALA A CA 1
ATOM 2136 C C . ALA A 1 268 ? 6.041 -2.534 13.945 1.00 78.00 268 ALA A C 1
ATOM 2138 O O . ALA A 1 268 ? 6.323 -1.403 14.337 1.00 78.00 268 ALA A O 1
ATOM 2139 N N . ASN A 1 269 ? 6.658 -3.635 14.391 1.00 77.69 269 ASN A N 1
ATOM 2140 C CA . ASN A 1 269 ? 7.656 -3.643 15.465 1.00 77.69 269 ASN A CA 1
ATOM 2141 C C . ASN A 1 269 ? 9.100 -3.827 14.982 1.00 77.69 269 ASN A C 1
ATOM 2143 O O . ASN A 1 269 ? 10.014 -3.799 15.801 1.00 77.69 269 ASN A O 1
ATOM 2147 N N . HIS A 1 270 ? 9.310 -4.047 13.686 1.00 74.75 270 HIS A N 1
ATOM 2148 C CA . HIS A 1 270 ? 10.640 -4.126 13.095 1.00 74.75 270 HIS A CA 1
ATOM 2149 C C . HIS A 1 270 ? 10.821 -2.946 12.149 1.00 74.75 270 HIS A C 1
ATOM 2151 O O . HIS A 1 270 ? 9.928 -2.616 11.371 1.00 74.75 270 HIS A O 1
ATOM 2157 N N . GLU A 1 271 ? 11.976 -2.301 12.243 1.00 68.75 271 GLU A N 1
ATOM 2158 C CA . GLU A 1 271 ? 12.372 -1.221 11.351 1.00 68.75 271 GLU A CA 1
ATOM 2159 C C . GLU A 1 271 ? 13.446 -1.730 10.391 1.00 68.75 271 GLU A C 1
ATOM 2161 O O . GLU A 1 271 ? 14.295 -2.545 10.755 1.00 68.75 271 GLU A O 1
ATOM 2166 N N . TRP A 1 272 ? 13.400 -1.238 9.157 1.00 68.38 272 TRP A N 1
ATOM 2167 C CA . TRP A 1 272 ? 14.378 -1.547 8.125 1.00 68.38 272 TRP A CA 1
ATOM 2168 C C . TRP A 1 272 ? 14.980 -0.253 7.603 1.00 68.38 272 TRP A C 1
ATOM 2170 O O . TRP A 1 272 ? 14.254 0.652 7.189 1.00 68.38 272 TRP A O 1
ATOM 2180 N N . GLN A 1 273 ? 16.307 -0.199 7.575 1.00 62.53 273 GLN A N 1
ATOM 2181 C CA . GLN A 1 273 ? 17.039 0.861 6.899 1.00 62.53 273 GLN A CA 1
ATOM 2182 C C . GLN A 1 273 ? 17.324 0.422 5.468 1.00 62.53 273 GLN A C 1
ATOM 2184 O O . GLN A 1 273 ? 17.921 -0.628 5.234 1.00 62.53 273 GLN A O 1
ATOM 2189 N N . TRP A 1 274 ? 16.879 1.227 4.508 1.00 67.88 274 TRP A N 1
ATOM 2190 C CA . TRP A 1 274 ? 17.049 0.942 3.089 1.00 67.88 274 TRP A CA 1
ATOM 2191 C C . TRP A 1 274 ? 18.095 1.882 2.500 1.00 67.88 274 TRP A C 1
ATOM 2193 O O . TRP A 1 274 ? 17.988 3.104 2.640 1.00 67.88 274 TRP A O 1
ATOM 2203 N N . GLY A 1 275 ? 19.088 1.320 1.811 1.00 63.53 275 GLY A N 1
ATOM 2204 C CA . GLY A 1 275 ? 20.002 2.098 0.980 1.00 63.53 275 GLY A CA 1
ATOM 2205 C C . GLY A 1 275 ? 19.253 2.646 -0.232 1.00 63.53 275 GLY A C 1
ATOM 2206 O O . GLY A 1 275 ? 18.653 1.878 -0.982 1.00 63.53 275 GLY A O 1
ATOM 2207 N N . VAL A 1 276 ? 19.272 3.966 -0.408 1.00 71.19 276 VAL A N 1
ATOM 2208 C CA . VAL A 1 276 ? 18.535 4.683 -1.467 1.00 71.19 276 VAL A CA 1
ATOM 2209 C C . VAL A 1 276 ? 19.461 5.520 -2.359 1.00 71.19 276 VAL A C 1
ATOM 2211 O O . VAL A 1 276 ? 18.997 6.446 -3.014 1.00 71.19 276 VAL A O 1
ATOM 2214 N N . GLY A 1 277 ? 20.765 5.217 -2.381 1.00 71.38 277 GLY A N 1
ATOM 2215 C CA . GLY A 1 277 ? 21.762 5.960 -3.166 1.00 71.38 277 GLY A CA 1
ATOM 2216 C C . GLY A 1 277 ? 21.410 6.015 -4.653 1.00 71.38 277 GLY A C 1
ATOM 2217 O O . GLY A 1 277 ? 21.239 7.100 -5.195 1.00 71.38 277 GLY A O 1
ATOM 2218 N N . GLU A 1 278 ? 21.157 4.854 -5.261 1.00 66.62 278 GLU A N 1
ATOM 2219 C CA . GLU A 1 278 ? 20.725 4.736 -6.663 1.00 66.62 278 GLU A CA 1
ATOM 2220 C C . GLU A 1 278 ? 19.431 5.513 -6.953 1.00 66.62 278 GLU A C 1
ATOM 2222 O O . GLU A 1 278 ? 19.293 6.135 -7.999 1.00 66.62 278 GLU A O 1
ATOM 2227 N N . LEU A 1 279 ? 18.477 5.525 -6.013 1.00 72.81 279 LEU A N 1
ATOM 2228 C CA . LEU A 1 279 ? 17.226 6.272 -6.173 1.00 72.81 279 LEU A CA 1
ATOM 2229 C C . LEU A 1 279 ? 17.454 7.788 -6.116 1.00 72.81 279 LEU A C 1
ATOM 2231 O O . LEU A 1 279 ? 16.810 8.526 -6.853 1.00 72.81 279 LEU A O 1
ATOM 2235 N N . ARG A 1 280 ? 18.352 8.256 -5.241 1.00 75.69 280 ARG A N 1
ATOM 2236 C CA . ARG A 1 280 ? 18.716 9.678 -5.156 1.00 75.69 280 ARG A CA 1
ATOM 2237 C C . ARG A 1 280 ? 19.473 10.128 -6.400 1.00 75.69 280 ARG A C 1
ATOM 2239 O O . ARG A 1 280 ? 19.158 11.186 -6.926 1.00 75.69 280 ARG A O 1
ATOM 2246 N N . ALA A 1 281 ? 20.411 9.312 -6.880 1.00 74.50 281 ALA A N 1
ATOM 2247 C CA . ALA A 1 281 ? 21.129 9.566 -8.124 1.00 74.50 281 ALA A CA 1
ATOM 2248 C C . ALA A 1 281 ? 20.165 9.614 -9.319 1.00 74.50 281 ALA A C 1
ATOM 2250 O O . ALA A 1 281 ? 20.227 10.545 -10.114 1.00 74.50 281 ALA A O 1
ATOM 2251 N N . LEU A 1 282 ? 19.211 8.677 -9.388 1.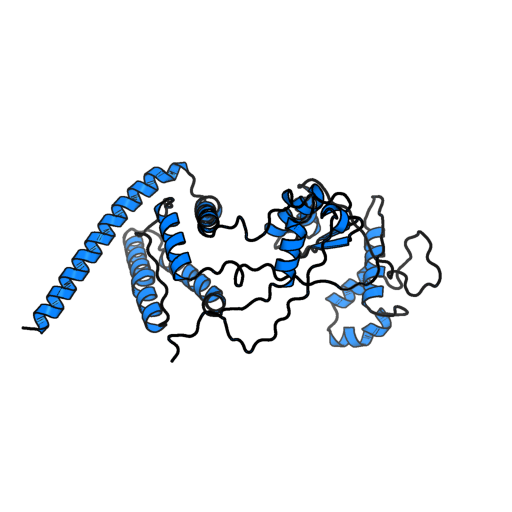00 75.50 282 LEU A N 1
ATOM 2252 C CA . LEU A 1 282 ? 18.154 8.683 -10.399 1.00 75.50 282 LEU A CA 1
ATOM 2253 C C . LEU A 1 282 ? 17.273 9.937 -10.312 1.00 75.50 282 LEU A C 1
ATOM 2255 O O . LEU A 1 282 ? 16.929 10.507 -11.339 1.00 75.50 282 LEU A O 1
ATOM 2259 N N . GLY A 1 283 ? 16.913 10.371 -9.101 1.00 77.19 283 GLY A N 1
ATOM 2260 C CA . GLY A 1 283 ? 16.151 11.602 -8.888 1.00 77.19 283 GLY A CA 1
ATOM 2261 C C . GLY A 1 283 ? 16.900 12.844 -9.371 1.00 77.19 283 GLY A C 1
ATOM 2262 O O . GLY A 1 283 ? 16.325 13.643 -10.098 1.00 77.19 283 GLY A O 1
ATOM 2263 N N . ALA A 1 284 ? 18.187 12.962 -9.037 1.00 79.06 284 ALA A N 1
ATOM 2264 C CA . ALA A 1 284 ? 19.031 14.065 -9.492 1.00 79.06 284 ALA A CA 1
ATOM 2265 C C . ALA A 1 284 ? 19.193 14.074 -11.022 1.00 79.06 284 ALA A C 1
ATOM 2267 O O . ALA A 1 284 ? 19.034 15.120 -11.641 1.00 79.06 284 ALA A O 1
ATOM 2268 N N . ALA A 1 285 ? 19.426 12.907 -11.633 1.00 76.00 285 ALA A N 1
ATOM 2269 C CA . ALA A 1 285 ? 19.506 12.772 -13.088 1.00 76.00 285 ALA A CA 1
ATOM 2270 C C . ALA A 1 285 ? 18.180 13.138 -13.778 1.00 76.00 285 ALA A C 1
ATOM 2272 O O . ALA A 1 285 ? 18.169 13.772 -14.830 1.00 76.00 285 ALA A O 1
ATOM 2273 N N . ALA A 1 286 ? 17.047 12.771 -13.172 1.00 77.06 286 ALA A N 1
ATOM 2274 C CA . ALA A 1 286 ? 15.735 13.145 -13.683 1.00 77.06 286 ALA A CA 1
ATOM 2275 C C . ALA A 1 286 ? 15.466 14.653 -13.555 1.00 77.06 286 ALA A C 1
ATOM 2277 O O . ALA A 1 286 ? 14.834 15.222 -14.435 1.00 77.06 286 ALA A O 1
ATOM 2278 N N . GLU A 1 287 ? 15.942 15.311 -12.495 1.00 79.25 287 GLU A N 1
ATOM 2279 C CA . GLU A 1 287 ? 15.818 16.766 -12.328 1.00 79.25 287 GLU A CA 1
ATOM 2280 C C . GLU A 1 287 ? 16.664 17.551 -13.342 1.00 79.25 287 GLU A C 1
ATOM 2282 O O . GLU A 1 287 ? 16.248 18.630 -13.767 1.00 79.25 287 GLU A O 1
ATOM 2287 N N . SER A 1 288 ? 17.822 17.019 -13.749 1.00 79.62 288 SER A N 1
ATOM 2288 C CA . SER A 1 288 ? 18.678 17.629 -14.775 1.00 79.62 288 SER A CA 1
ATOM 2289 C C . SER A 1 288 ? 18.215 17.357 -16.212 1.00 79.62 288 SER A C 1
ATOM 2291 O O . SER A 1 288 ? 18.582 18.105 -17.116 1.00 79.62 288 SER A O 1
ATOM 2293 N N . ALA A 1 289 ? 17.412 16.314 -16.442 1.00 78.62 289 ALA A N 1
ATOM 2294 C CA . ALA A 1 289 ? 16.910 15.964 -17.771 1.00 78.62 289 ALA A CA 1
ATOM 2295 C C . ALA A 1 289 ? 15.909 17.006 -18.309 1.00 78.62 289 ALA A C 1
ATOM 2297 O O . ALA A 1 289 ? 15.081 17.547 -17.569 1.00 78.62 289 ALA A O 1
ATOM 2298 N N . ARG A 1 290 ? 15.912 17.259 -19.627 1.00 81.69 290 ARG A N 1
ATOM 2299 C CA . ARG A 1 290 ? 15.040 18.287 -20.242 1.00 81.69 290 ARG A CA 1
ATOM 2300 C C . ARG A 1 290 ? 13.554 17.945 -20.121 1.00 81.69 290 ARG A C 1
ATOM 2302 O O . ARG A 1 290 ? 12.726 18.817 -19.838 1.00 81.69 290 ARG A O 1
ATOM 2309 N N . ASP A 1 291 ? 13.205 16.675 -20.295 1.00 81.38 291 ASP A N 1
ATOM 2310 C CA . ASP A 1 291 ? 11.857 16.141 -20.084 1.00 81.38 291 ASP A CA 1
ATOM 2311 C C . ASP A 1 291 ? 11.594 15.735 -18.621 1.00 81.38 291 ASP A C 1
ATOM 2313 O O . ASP A 1 291 ? 10.515 15.226 -18.308 1.00 81.38 291 ASP A O 1
ATOM 2317 N N . GLY A 1 292 ? 12.522 16.035 -17.705 1.00 75.00 292 GLY A N 1
ATOM 2318 C CA . GLY A 1 292 ? 12.435 15.732 -16.277 1.00 75.00 292 GLY A CA 1
ATOM 2319 C C . GLY A 1 292 ? 11.126 16.174 -15.632 1.00 75.00 292 GLY A C 1
ATOM 2320 O O . GLY A 1 292 ? 10.516 15.440 -14.863 1.00 75.00 292 GLY A O 1
ATOM 2321 N N . HIS A 1 293 ? 10.595 17.326 -16.044 1.00 78.88 293 HIS A N 1
ATOM 2322 C CA . HIS A 1 293 ? 9.311 17.862 -15.581 1.00 78.88 293 HIS A CA 1
ATOM 2323 C C . HIS A 1 293 ? 8.090 16.958 -15.878 1.00 78.88 293 HIS A C 1
ATOM 2325 O O . HIS A 1 293 ? 7.045 17.094 -15.241 1.00 78.88 293 HIS A O 1
ATOM 2331 N N . VAL A 1 294 ? 8.190 16.025 -16.832 1.00 77.81 294 VAL A N 1
ATOM 2332 C CA . VAL A 1 294 ? 7.154 15.018 -17.136 1.00 77.81 294 VAL A CA 1
ATOM 2333 C C . VAL A 1 294 ? 7.156 13.886 -16.098 1.00 77.81 294 VAL A C 1
ATOM 2335 O O . VAL A 1 294 ? 6.171 13.140 -15.975 1.00 77.81 294 VAL A O 1
ATOM 2338 N N . PHE A 1 295 ? 8.243 13.746 -15.341 1.00 72.50 295 PHE A N 1
ATOM 2339 C CA . PHE A 1 295 ? 8.476 12.704 -14.352 1.00 72.50 295 PHE A CA 1
ATOM 2340 C C . PHE A 1 295 ? 8.608 13.340 -12.961 1.00 72.50 295 PHE A C 1
ATOM 2342 O O . PHE A 1 295 ? 9.657 13.872 -12.620 1.00 72.50 295 PHE A O 1
ATOM 2349 N N . PRO A 1 296 ? 7.554 13.302 -12.125 1.00 66.69 296 PRO A N 1
ATOM 2350 C CA . PRO A 1 296 ? 7.594 13.966 -10.827 1.00 66.69 296 PRO A CA 1
ATOM 2351 C C . PRO A 1 296 ? 8.724 13.404 -9.959 1.00 66.69 296 PRO A C 1
ATOM 2353 O O . PRO A 1 296 ? 8.794 12.194 -9.719 1.00 66.69 296 PRO A O 1
ATOM 2356 N N . ALA A 1 297 ? 9.589 14.296 -9.477 1.00 65.88 297 ALA A N 1
ATOM 2357 C CA . ALA A 1 297 ? 10.713 13.943 -8.628 1.00 65.88 297 ALA A CA 1
ATOM 2358 C C . ALA A 1 297 ? 10.225 13.504 -7.238 1.00 65.88 297 ALA A C 1
ATOM 2360 O O . ALA A 1 297 ? 9.493 14.210 -6.535 1.00 65.88 297 ALA A O 1
ATOM 2361 N N . TRP A 1 298 ? 10.650 12.317 -6.812 1.00 65.81 298 TRP A N 1
ATOM 2362 C CA . TRP A 1 298 ? 10.459 11.840 -5.446 1.00 65.81 298 TRP A CA 1
ATOM 2363 C C . TRP A 1 298 ? 11.704 12.192 -4.617 1.00 65.81 298 TRP A C 1
ATOM 2365 O O . TRP A 1 298 ? 12.792 11.759 -4.994 1.00 65.81 298 TRP A O 1
ATOM 2375 N N . PRO A 1 299 ? 11.602 12.901 -3.473 1.00 65.44 299 PRO A N 1
ATOM 2376 C CA . PRO A 1 299 ? 10.409 13.150 -2.655 1.00 65.44 299 PRO A CA 1
ATOM 2377 C C . PRO A 1 299 ? 9.832 14.578 -2.751 1.00 65.44 299 PRO A C 1
ATOM 2379 O O . PRO A 1 299 ? 8.981 14.904 -1.928 1.00 65.44 299 PRO A O 1
ATOM 2382 N N . ALA A 1 300 ? 10.320 15.444 -3.648 1.00 64.75 300 ALA A N 1
ATOM 2383 C CA . ALA A 1 300 ? 10.155 16.903 -3.551 1.00 64.75 300 ALA A CA 1
ATOM 2384 C C . ALA A 1 300 ? 8.696 17.378 -3.369 1.00 64.75 300 ALA A C 1
ATOM 2386 O O . ALA A 1 300 ? 8.440 18.317 -2.617 1.00 64.75 300 ALA A O 1
ATOM 2387 N N . GLU A 1 301 ? 7.729 16.687 -3.978 1.00 70.94 301 GLU A N 1
ATOM 2388 C CA . GLU A 1 301 ? 6.297 17.021 -3.893 1.00 70.94 301 GLU A CA 1
ATOM 2389 C C . GLU A 1 301 ? 5.494 16.124 -2.929 1.00 70.94 301 GLU A C 1
ATOM 2391 O O . GLU A 1 301 ? 4.276 16.269 -2.772 1.00 70.94 301 GLU A O 1
ATOM 2396 N N . PHE A 1 302 ? 6.142 15.165 -2.265 1.00 83.00 302 PHE A N 1
ATOM 2397 C CA . PHE A 1 302 ? 5.454 14.193 -1.426 1.00 83.00 302 PHE A CA 1
ATOM 2398 C C . PHE A 1 302 ? 5.140 14.742 -0.030 1.00 83.00 302 PHE A C 1
ATOM 2400 O O . PHE A 1 302 ? 6.022 15.091 0.752 1.00 83.00 302 PHE A O 1
ATOM 2407 N N . SER A 1 303 ? 3.855 14.713 0.335 1.00 88.62 303 SER A N 1
ATOM 2408 C CA . SER A 1 303 ? 3.386 15.048 1.680 1.00 88.62 303 SER A CA 1
ATOM 2409 C C . SER A 1 303 ? 2.648 13.880 2.321 1.00 88.62 303 SER A C 1
ATOM 2411 O O . SER A 1 303 ? 1.617 13.416 1.821 1.00 88.62 303 SER A O 1
ATOM 2413 N N . TRP A 1 304 ? 3.123 13.462 3.499 1.00 90.12 304 TRP A N 1
ATOM 2414 C CA . TRP A 1 304 ? 2.433 12.483 4.341 1.00 90.12 304 TRP A CA 1
ATOM 2415 C C . TRP A 1 304 ? 1.019 12.920 4.720 1.00 90.12 304 TRP A C 1
ATOM 2417 O O . TRP A 1 304 ? 0.138 12.076 4.881 1.00 90.12 304 TRP A O 1
ATOM 2427 N N . GLU A 1 305 ? 0.780 14.225 4.846 1.00 92.88 305 GLU A N 1
ATOM 2428 C CA . GLU A 1 305 ? -0.537 14.757 5.174 1.00 92.88 305 GLU A CA 1
ATOM 2429 C C . GLU A 1 305 ? -1.536 14.511 4.043 1.00 92.88 305 GLU A C 1
ATOM 2431 O O . GLU A 1 305 ? -2.597 13.927 4.289 1.00 92.88 305 GLU A O 1
ATOM 2436 N N . SER A 1 306 ? -1.170 14.884 2.814 1.00 91.44 306 SER A N 1
ATOM 2437 C CA . SER A 1 306 ? -1.988 14.659 1.618 1.00 91.44 306 SER A CA 1
ATOM 2438 C C . SER A 1 306 ? -2.168 13.168 1.343 1.00 91.44 306 SER A C 1
ATOM 2440 O O . SER A 1 306 ? -3.285 12.717 1.084 1.00 91.44 306 SER A O 1
ATOM 2442 N N . TYR A 1 307 ? -1.092 12.384 1.469 1.00 90.44 307 TYR A N 1
ATOM 2443 C CA . TYR A 1 307 ? -1.120 10.941 1.246 1.00 90.44 307 TYR A CA 1
ATOM 2444 C C . TYR A 1 307 ? -2.060 10.227 2.223 1.00 90.44 307 TYR A C 1
ATOM 2446 O O . TYR A 1 307 ? -2.954 9.490 1.805 1.00 90.44 307 TYR A O 1
ATOM 2454 N N . ILE A 1 308 ? -1.916 10.475 3.531 1.00 93.25 308 ILE A N 1
ATOM 2455 C CA . ILE A 1 308 ? -2.778 9.854 4.546 1.00 93.25 308 ILE A CA 1
ATOM 2456 C C . ILE A 1 308 ? -4.215 10.368 4.423 1.00 93.25 308 ILE A C 1
ATOM 2458 O O . ILE A 1 308 ? -5.149 9.590 4.610 1.00 93.25 308 ILE A O 1
ATOM 2462 N N . GLY A 1 309 ? -4.420 11.633 4.052 1.00 93.31 309 GLY A N 1
ATOM 2463 C CA . GLY A 1 309 ? -5.752 12.178 3.793 1.00 93.31 309 GLY A CA 1
ATOM 2464 C C . GLY A 1 309 ? -6.474 11.459 2.661 1.00 93.31 309 GLY A C 1
ATOM 2465 O O . GLY A 1 309 ? -7.589 10.962 2.852 1.00 93.31 309 GLY A O 1
ATOM 2466 N N . ALA A 1 310 ? -5.810 11.324 1.512 1.00 92.00 310 ALA A N 1
ATOM 2467 C CA . ALA A 1 310 ? -6.323 10.573 0.371 1.00 92.00 310 ALA A CA 1
ATOM 2468 C C . ALA A 1 310 ? -6.562 9.098 0.726 1.00 92.00 310 ALA A C 1
ATOM 2470 O O . ALA A 1 310 ? -7.604 8.540 0.383 1.00 92.00 310 ALA A O 1
ATOM 2471 N N . TYR A 1 311 ? -5.648 8.480 1.480 1.00 91.25 311 TYR A N 1
ATOM 2472 C CA . TYR A 1 311 ? -5.780 7.096 1.932 1.00 91.25 311 TYR A CA 1
ATOM 2473 C C . TYR A 1 311 ? -7.014 6.893 2.823 1.00 91.25 311 TYR A C 1
ATOM 2475 O O . TYR A 1 311 ? -7.815 5.984 2.597 1.00 91.25 311 TYR A O 1
ATOM 2483 N N . MET A 1 312 ? -7.223 7.775 3.801 1.00 90.56 312 MET A N 1
ATOM 2484 C CA . MET A 1 312 ? -8.372 7.727 4.709 1.00 90.56 312 MET A CA 1
ATOM 2485 C C . MET A 1 312 ? -9.698 7.965 3.976 1.00 90.56 312 MET A C 1
ATOM 2487 O O . MET A 1 312 ? -10.689 7.278 4.248 1.00 90.56 312 MET A O 1
ATOM 2491 N N . LEU A 1 313 ? -9.720 8.885 3.008 1.00 90.69 313 LEU A N 1
ATOM 2492 C CA . LEU A 1 313 ? -10.878 9.096 2.140 1.00 90.69 313 LEU A CA 1
ATOM 2493 C C . LEU A 1 313 ? -11.145 7.871 1.250 1.00 90.69 313 LEU A C 1
ATOM 2495 O O . LEU A 1 313 ? -12.292 7.445 1.108 1.00 90.69 313 LEU A O 1
ATOM 2499 N N . GLY A 1 314 ? -10.089 7.246 0.727 1.00 91.25 314 GLY A N 1
ATOM 2500 C CA . GLY A 1 314 ? -10.170 6.016 -0.054 1.00 91.25 314 GLY A CA 1
ATOM 2501 C C . GLY A 1 314 ? -10.739 4.843 0.748 1.00 91.25 314 GLY A C 1
ATOM 2502 O O . GLY A 1 314 ? -11.614 4.129 0.255 1.00 91.25 314 GLY A O 1
ATOM 2503 N N . ILE A 1 315 ? -10.336 4.677 2.014 1.00 91.00 315 ILE A N 1
ATOM 2504 C CA . ILE A 1 315 ? -10.938 3.684 2.921 1.00 91.00 315 ILE A CA 1
ATOM 2505 C C . ILE A 1 315 ? -12.443 3.926 3.041 1.00 91.00 315 ILE A C 1
ATOM 2507 O O . ILE A 1 315 ? -13.236 2.992 2.898 1.00 91.00 315 ILE A O 1
ATOM 2511 N N . ARG A 1 316 ? -12.858 5.173 3.278 1.00 92.25 316 ARG A N 1
ATOM 2512 C CA . ARG A 1 316 ? -14.276 5.527 3.391 1.00 92.25 316 ARG A CA 1
ATOM 2513 C C . ARG A 1 316 ? -15.045 5.169 2.115 1.00 92.25 316 ARG A C 1
ATOM 2515 O O . ARG A 1 316 ? -16.060 4.477 2.184 1.00 92.25 316 ARG A O 1
ATOM 2522 N N . GLN A 1 317 ? -14.563 5.624 0.965 1.00 90.88 317 GLN A N 1
ATOM 2523 C CA . GLN A 1 317 ? -15.288 5.503 -0.295 1.00 90.88 317 GLN A CA 1
ATOM 2524 C C . GLN A 1 317 ? -15.280 4.073 -0.840 1.00 90.88 317 GLN A C 1
ATOM 2526 O O . GLN A 1 317 ? -16.325 3.560 -1.234 1.00 90.88 317 GLN A O 1
ATOM 2531 N N . PHE A 1 318 ? -14.124 3.410 -0.850 1.00 89.25 318 PHE A N 1
ATOM 2532 C CA . PHE A 1 318 ? -13.946 2.151 -1.576 1.00 89.25 318 PHE A CA 1
ATOM 2533 C C . PHE A 1 318 ? -14.025 0.915 -0.678 1.00 89.25 318 PHE A C 1
ATOM 2535 O O . PHE A 1 318 ? -14.579 -0.102 -1.097 1.00 89.25 318 PHE A O 1
ATOM 2542 N N . ILE A 1 319 ? -13.522 0.988 0.560 1.00 89.62 319 ILE A N 1
ATOM 2543 C CA . ILE A 1 319 ? -13.547 -0.155 1.489 1.00 89.62 319 ILE A CA 1
ATOM 2544 C C . ILE A 1 319 ? -14.863 -0.186 2.261 1.00 89.62 319 ILE A C 1
ATOM 2546 O O . ILE A 1 319 ? -15.549 -1.208 2.284 1.00 89.62 319 ILE A O 1
ATOM 2550 N N . LEU A 1 320 ? -15.234 0.938 2.877 1.00 90.75 320 LEU A N 1
ATOM 2551 C CA . LEU A 1 320 ? -16.465 1.043 3.660 1.00 90.75 320 LEU A CA 1
ATOM 2552 C C . LEU A 1 320 ? -17.699 1.283 2.791 1.00 90.75 320 LEU A C 1
ATOM 2554 O O . LEU A 1 320 ? -18.814 1.144 3.294 1.00 90.75 320 LEU A O 1
ATOM 2558 N N . LYS A 1 321 ? -17.511 1.614 1.505 1.00 93.25 321 LYS A N 1
ATOM 2559 C CA . LYS A 1 321 ? -18.597 1.946 0.570 1.00 93.25 321 LYS A CA 1
ATOM 2560 C C . LYS A 1 321 ? -19.532 3.000 1.166 1.00 93.25 321 LYS A C 1
ATOM 2562 O O . LYS A 1 321 ? -20.756 2.870 1.123 1.00 93.25 321 LYS A O 1
ATOM 2567 N N . ASP A 1 322 ? -18.936 4.006 1.802 1.00 93.94 322 ASP A N 1
ATOM 2568 C CA . ASP A 1 322 ? -19.643 5.057 2.516 1.00 93.94 322 ASP A CA 1
ATOM 2569 C C . ASP A 1 322 ? -19.659 6.349 1.681 1.00 93.94 322 ASP A C 1
ATOM 2571 O O . ASP A 1 322 ? -18.641 7.050 1.627 1.00 93.94 322 ASP A O 1
ATOM 2575 N N . PRO A 1 323 ? -20.780 6.650 1.000 1.00 91.62 323 PRO A N 1
ATOM 2576 C CA . PRO A 1 323 ? -20.866 7.769 0.069 1.00 91.62 323 PRO A CA 1
ATOM 2577 C C . PRO A 1 323 ? -20.720 9.140 0.753 1.00 91.62 323 PRO A C 1
ATOM 2579 O O . PRO A 1 323 ? -20.791 9.280 1.978 1.00 91.62 323 PRO A O 1
ATOM 2582 N N . ALA A 1 324 ? -20.439 10.169 -0.052 1.00 90.56 324 ALA A N 1
ATOM 2583 C CA . ALA A 1 324 ? -20.160 11.522 0.436 1.00 90.56 324 ALA A CA 1
ATOM 2584 C C . ALA A 1 324 ? -21.389 12.199 1.075 1.00 90.56 324 ALA A C 1
ATOM 2586 O O . ALA A 1 324 ? -21.250 12.986 2.009 1.00 90.56 324 ALA A O 1
ATOM 2587 N N . ASP A 1 325 ? -22.591 11.842 0.627 1.00 93.62 325 ASP A N 1
ATOM 2588 C CA . ASP A 1 325 ? -23.884 12.296 1.157 1.00 93.62 325 ASP A CA 1
ATOM 2589 C C . ASP A 1 325 ? -24.108 11.919 2.635 1.00 93.62 325 ASP A C 1
ATOM 2591 O O . ASP A 1 325 ? -24.829 12.608 3.354 1.00 93.62 325 ASP A O 1
ATOM 2595 N N . SER A 1 326 ? -23.451 10.868 3.135 1.00 94.94 326 SER A N 1
ATOM 2596 C CA . SER A 1 326 ? -23.547 10.445 4.535 1.00 94.94 326 SER A CA 1
ATOM 2597 C C . SER A 1 326 ? -22.735 11.329 5.492 1.00 94.94 326 SER A C 1
ATOM 2599 O O . SER A 1 326 ? -22.930 11.281 6.713 1.00 94.94 326 SER A O 1
ATOM 2601 N N . LEU A 1 327 ? -21.815 12.145 4.963 1.00 93.19 327 LEU A N 1
ATOM 2602 C CA . LEU A 1 327 ? -20.856 12.934 5.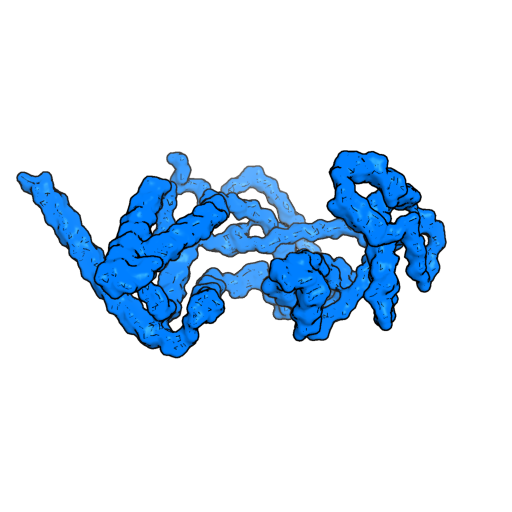738 1.00 93.19 327 LEU A CA 1
ATOM 2603 C C . LEU A 1 327 ? -21.509 13.910 6.736 1.00 93.19 327 LEU A C 1
ATOM 2605 O O . LEU A 1 327 ? -21.058 13.933 7.887 1.00 93.19 327 LEU A O 1
ATOM 2609 N N . PRO A 1 328 ? -22.574 14.669 6.399 1.00 95.00 328 PRO A N 1
ATOM 2610 C CA . PRO A 1 328 ? -23.231 15.565 7.356 1.00 95.00 328 PRO A CA 1
ATOM 2611 C C . PRO A 1 328 ? -23.814 14.819 8.565 1.00 95.00 328 PRO A C 1
ATOM 2613 O O . PRO A 1 328 ? -23.648 15.241 9.717 1.00 95.00 328 PRO A O 1
ATOM 2616 N N . HIS A 1 329 ? -24.443 13.664 8.323 1.00 94.75 329 HIS A N 1
ATOM 2617 C CA . HIS A 1 329 ? -24.991 12.831 9.390 1.00 94.75 329 HIS A CA 1
ATOM 2618 C C . HIS A 1 329 ? -23.874 12.229 10.252 1.00 94.75 329 HIS A C 1
ATOM 2620 O O . HIS A 1 329 ? -23.931 12.285 11.483 1.00 94.75 329 HIS A O 1
ATOM 2626 N N . ALA A 1 330 ? -22.816 11.717 9.619 1.00 95.19 330 ALA A N 1
ATOM 2627 C CA . ALA A 1 330 ? -21.668 11.154 10.319 1.00 95.19 330 ALA A CA 1
ATOM 2628 C C . ALA A 1 330 ? -20.947 12.194 11.197 1.00 95.19 330 ALA A C 1
ATOM 2630 O O . ALA A 1 330 ? -20.594 11.890 12.337 1.00 95.19 330 ALA A O 1
ATOM 2631 N N . ARG A 1 331 ? -20.805 13.444 10.734 1.00 95.38 331 ARG A N 1
ATOM 2632 C CA . ARG A 1 331 ? -20.260 14.557 11.535 1.00 95.38 331 ARG A CA 1
ATOM 2633 C C . ARG A 1 331 ? -21.140 14.885 12.741 1.00 95.38 331 ARG A C 1
ATOM 2635 O O . ARG A 1 331 ? -20.624 15.082 13.840 1.00 95.38 331 ARG A O 1
ATOM 2642 N N . THR A 1 332 ? -22.462 14.892 12.573 1.00 95.12 332 THR A N 1
ATOM 2643 C CA . THR A 1 332 ? -23.402 15.089 13.691 1.00 95.12 332 THR A CA 1
ATOM 2644 C C . THR A 1 332 ? -23.283 13.970 14.727 1.00 95.12 332 THR A C 1
ATOM 2646 O O . THR A 1 332 ? -23.185 14.239 15.926 1.00 95.12 332 THR A O 1
ATOM 2649 N N . LYS A 1 333 ? -23.216 12.710 14.277 1.00 95.88 333 LYS A N 1
ATOM 2650 C CA . LYS A 1 333 ? -22.976 11.552 15.148 1.00 95.88 333 LYS A CA 1
ATOM 2651 C C . LYS A 1 333 ? -21.644 11.681 15.891 1.00 95.88 333 LYS A C 1
ATOM 2653 O O . LYS A 1 333 ? -21.603 11.473 17.101 1.00 95.88 333 LYS A O 1
ATOM 2658 N N . LEU A 1 334 ? -20.580 12.093 15.202 1.00 95.75 334 LEU A N 1
ATOM 2659 C CA . LEU A 1 334 ? -19.260 12.292 15.797 1.00 95.75 334 LEU A CA 1
ATOM 2660 C C . LEU A 1 334 ? -19.268 13.364 16.899 1.00 95.75 334 LEU A C 1
ATOM 2662 O O . LEU A 1 334 ? -18.684 13.139 17.956 1.00 95.75 334 LEU A O 1
ATOM 2666 N N . LYS A 1 335 ? -19.972 14.490 16.702 1.00 95.56 335 LYS A N 1
ATOM 2667 C CA . LYS A 1 335 ? -20.134 15.534 17.735 1.00 95.56 335 LYS A CA 1
ATOM 2668 C C . LYS A 1 335 ? -20.809 14.999 19.001 1.00 95.56 335 LYS A C 1
ATOM 2670 O O . LYS A 1 335 ? -20.404 15.348 20.105 1.00 95.56 335 LYS A O 1
ATOM 2675 N N . ARG A 1 336 ? -21.811 14.124 18.863 1.00 96.12 336 ARG A N 1
ATOM 2676 C CA . ARG A 1 336 ? -22.446 13.460 20.018 1.00 96.12 336 ARG A CA 1
ATOM 2677 C C . ARG A 1 336 ? -21.459 12.533 20.727 1.00 96.12 336 ARG A C 1
ATOM 2679 O O . ARG A 1 336 ? -21.324 12.600 21.944 1.00 96.12 336 ARG A O 1
ATOM 2686 N N . LEU A 1 337 ? -20.726 11.722 19.963 1.00 95.19 337 LEU A N 1
ATOM 2687 C CA . LEU A 1 337 ? -19.703 10.820 20.501 1.00 95.19 337 LEU A CA 1
ATOM 2688 C C . LEU A 1 337 ? -18.568 11.572 21.212 1.00 95.19 337 LEU A C 1
ATOM 2690 O O . LEU A 1 337 ? -18.058 11.077 22.213 1.00 95.19 337 LEU A O 1
ATOM 2694 N N . TYR A 1 338 ? -18.202 12.770 20.744 1.00 95.00 338 TYR A N 1
ATOM 2695 C CA . TYR A 1 338 ? -17.235 13.637 21.421 1.00 95.00 338 TYR A CA 1
ATOM 2696 C C . TYR A 1 338 ? -17.681 13.985 22.844 1.00 95.00 338 TYR A C 1
ATOM 2698 O O . TYR A 1 338 ? -16.914 13.805 23.789 1.00 95.00 338 TYR A O 1
ATOM 2706 N N . TRP A 1 339 ? -18.928 14.429 23.017 1.00 96.44 339 TRP A N 1
ATOM 2707 C CA . TRP A 1 339 ? -19.450 14.765 24.342 1.00 96.44 339 TRP A CA 1
ATOM 2708 C C . TRP A 1 339 ? -19.582 13.540 25.241 1.00 96.44 339 TRP A C 1
ATOM 2710 O O . TRP A 1 339 ? -19.191 13.610 26.401 1.00 96.44 339 TRP A O 1
ATOM 2720 N N . VAL A 1 340 ? -20.024 12.399 24.704 1.00 94.00 340 VAL A N 1
ATOM 2721 C CA . VAL A 1 340 ? -20.024 11.124 25.446 1.00 94.00 340 VAL A CA 1
ATOM 2722 C C . VAL A 1 340 ? -18.615 10.790 25.944 1.00 94.00 340 VAL A C 1
ATOM 2724 O O . VAL A 1 340 ? -18.433 10.465 27.115 1.00 94.00 340 VAL A O 1
ATOM 2727 N N . HIS A 1 341 ? -17.602 10.932 25.087 1.00 91.69 341 HIS A N 1
ATOM 2728 C CA . HIS A 1 341 ? -16.208 10.704 25.454 1.00 91.69 341 HIS A CA 1
ATOM 2729 C C . HIS A 1 341 ? -15.718 11.683 26.532 1.00 91.69 341 HIS A C 1
ATOM 2731 O O . HIS A 1 341 ? -15.086 11.258 27.497 1.00 91.69 341 HIS A O 1
ATOM 2737 N N . LYS A 1 342 ? -16.041 12.978 26.420 1.00 93.81 342 LYS A N 1
ATOM 2738 C CA . LYS A 1 342 ? -15.655 13.992 27.416 1.00 93.81 342 LYS A CA 1
ATOM 2739 C C . LYS A 1 342 ? -16.320 13.784 28.770 1.00 93.81 342 LYS A C 1
ATOM 2741 O O . LYS A 1 342 ? -15.641 13.880 29.788 1.00 93.81 342 LYS A O 1
ATOM 2746 N N . LEU A 1 343 ? -17.605 13.442 28.786 1.00 95.25 343 LEU A N 1
ATOM 2747 C CA . LEU A 1 343 ? -18.323 13.113 30.016 1.00 95.25 343 LEU A CA 1
ATOM 2748 C C . LEU A 1 343 ? -17.738 11.863 30.677 1.00 95.25 343 LEU A C 1
ATOM 2750 O O . LEU A 1 343 ? -17.522 11.857 31.885 1.00 95.25 343 LEU A O 1
ATOM 2754 N N . PHE A 1 344 ? -17.403 10.839 29.889 1.00 90.88 344 PHE A N 1
ATOM 2755 C CA . PHE A 1 344 ? -16.733 9.644 30.397 1.00 90.88 344 PHE A CA 1
ATOM 2756 C C . PHE A 1 344 ? -15.352 9.959 30.998 1.00 90.88 344 PHE A C 1
ATOM 2758 O O . PHE A 1 344 ? -15.034 9.476 32.086 1.00 90.88 344 PHE A O 1
ATOM 2765 N N . GLN A 1 345 ? -14.546 10.805 30.341 1.00 90.69 345 GLN A N 1
ATOM 2766 C CA . GLN A 1 345 ? -13.254 11.265 30.872 1.00 90.69 345 GLN A CA 1
ATOM 2767 C C . GLN A 1 345 ? -13.419 12.033 32.191 1.00 90.69 345 GLN A C 1
ATOM 2769 O O . GLN A 1 345 ? -12.708 11.748 33.153 1.00 90.69 345 GLN A O 1
ATOM 2774 N N . ALA A 1 346 ? -14.375 12.964 32.255 1.00 94.75 346 ALA A N 1
ATOM 2775 C CA . ALA A 1 346 ? -14.656 13.743 33.458 1.00 94.75 346 ALA A CA 1
ATOM 2776 C C . ALA A 1 346 ? -15.126 12.854 34.620 1.00 94.75 346 ALA A C 1
ATOM 2778 O O . ALA A 1 346 ? -14.606 12.970 35.729 1.00 94.75 346 ALA A O 1
ATOM 2779 N N . ALA A 1 347 ? -16.048 11.922 34.359 1.00 94.06 347 ALA A N 1
ATOM 2780 C CA . ALA A 1 347 ? -16.519 10.963 35.354 1.00 94.06 347 ALA A CA 1
ATOM 2781 C C . ALA A 1 347 ? -15.369 10.086 35.869 1.00 94.06 347 ALA A C 1
ATOM 2783 O O . ALA A 1 347 ? -15.177 9.965 37.076 1.00 94.06 347 ALA A O 1
ATOM 2784 N N . THR A 1 348 ? -14.555 9.533 34.965 1.00 90.88 348 THR A N 1
ATOM 2785 C CA . THR A 1 348 ? -13.391 8.712 35.334 1.00 90.88 348 THR A CA 1
ATOM 2786 C C . THR A 1 348 ? -12.411 9.499 36.207 1.00 90.88 348 THR A C 1
ATOM 2788 O O . THR A 1 348 ? -11.996 9.006 37.255 1.00 90.88 348 THR A O 1
ATOM 2791 N N . GLY A 1 349 ? -12.088 10.741 35.829 1.00 92.88 349 GLY A N 1
ATOM 2792 C CA . GLY A 1 349 ? -11.226 11.623 36.619 1.00 92.88 349 GLY A CA 1
ATOM 2793 C C . GLY A 1 349 ? -11.793 11.919 38.010 1.00 92.88 349 GLY A C 1
ATOM 2794 O O . GLY A 1 349 ? -11.070 11.816 39.000 1.00 92.88 349 GLY A O 1
ATOM 2795 N N . TYR A 1 350 ? -13.095 12.204 38.105 1.00 94.88 350 TYR A N 1
ATOM 2796 C CA . TYR A 1 350 ? -13.785 12.426 39.378 1.00 94.88 350 TYR A CA 1
ATOM 2797 C C . TYR A 1 350 ? -13.715 11.201 40.303 1.00 94.88 350 TYR A C 1
ATOM 2799 O O . TYR A 1 350 ? -13.372 11.336 41.479 1.00 94.88 350 TYR A O 1
ATOM 2807 N N . TYR A 1 351 ? -13.999 9.999 39.788 1.00 93.38 351 TYR A N 1
ATOM 2808 C CA . TYR A 1 351 ? -13.967 8.775 40.595 1.00 93.38 351 TYR A CA 1
ATOM 2809 C C . TYR A 1 351 ? -12.549 8.382 41.020 1.00 93.38 351 TYR A C 1
ATOM 2811 O O . TYR A 1 351 ? -12.361 7.962 42.162 1.00 93.38 351 TYR A O 1
ATOM 2819 N N . LEU A 1 352 ? -11.546 8.565 40.156 1.00 92.06 352 LEU A N 1
ATOM 2820 C CA . LEU A 1 352 ? -10.142 8.353 40.521 1.00 92.06 352 LEU A CA 1
ATOM 2821 C C . LEU A 1 352 ? -9.698 9.330 41.613 1.00 92.06 352 LEU A C 1
ATOM 2823 O O . LEU A 1 352 ? -9.114 8.903 42.607 1.00 92.06 352 LEU A O 1
ATOM 2827 N N . PHE A 1 353 ? -10.035 10.616 41.474 1.00 93.50 353 PHE A N 1
ATOM 2828 C CA . PHE A 1 353 ? -9.761 11.620 42.501 1.00 93.50 353 PHE A CA 1
ATOM 2829 C C . PHE A 1 353 ? -10.423 11.253 43.834 1.00 93.50 353 PHE A C 1
ATOM 2831 O O . PHE A 1 353 ? -9.758 11.238 44.865 1.00 93.50 353 PHE A O 1
ATOM 2838 N N . ARG A 1 354 ? -11.710 10.882 43.816 1.00 93.56 354 ARG A N 1
ATOM 2839 C CA . ARG A 1 354 ? -12.455 10.414 44.997 1.00 93.56 354 ARG A CA 1
ATOM 2840 C C . ARG A 1 354 ? -11.793 9.211 45.671 1.00 93.56 354 ARG A C 1
ATOM 2842 O O . ARG A 1 354 ? -11.715 9.182 46.895 1.00 93.56 354 ARG A O 1
ATOM 2849 N N . LEU A 1 355 ? -11.341 8.227 44.894 1.00 92.44 355 LEU A N 1
ATOM 2850 C CA . LEU A 1 355 ? -10.710 7.010 45.408 1.00 92.44 355 LEU A CA 1
ATOM 2851 C C . LEU A 1 355 ? -9.343 7.304 46.038 1.00 92.44 355 LEU A C 1
ATOM 2853 O O . LEU A 1 355 ? -9.039 6.773 47.102 1.00 92.44 355 LEU A O 1
ATOM 2857 N N . LEU A 1 356 ? -8.541 8.168 45.413 1.00 92.44 356 LEU A N 1
ATOM 2858 C CA . LEU A 1 356 ? -7.238 8.583 45.939 1.00 92.44 356 LEU A CA 1
ATOM 2859 C C . LEU A 1 356 ? -7.386 9.472 47.180 1.00 92.44 356 LEU A C 1
ATOM 2861 O O . LEU A 1 356 ? -6.748 9.214 48.196 1.00 92.44 356 LEU A O 1
ATOM 2865 N N . ALA A 1 357 ? -8.278 10.464 47.142 1.00 89.31 357 ALA A N 1
ATOM 2866 C CA . ALA A 1 357 ? -8.559 11.341 48.277 1.00 89.31 357 ALA A CA 1
ATOM 2867 C C . ALA A 1 357 ? -9.162 10.581 49.470 1.00 89.31 357 ALA A C 1
ATOM 2869 O O . ALA A 1 357 ? -8.893 10.924 50.616 1.00 89.31 357 ALA A O 1
ATOM 2870 N N . GLY A 1 358 ? -9.949 9.533 49.211 1.00 84.12 358 GLY A N 1
ATOM 2871 C CA . GLY A 1 358 ? -10.494 8.649 50.242 1.00 84.12 358 GLY A CA 1
ATOM 2872 C C . GLY A 1 358 ? -9.484 7.674 50.855 1.00 84.12 358 GLY A C 1
ATOM 2873 O O . GLY A 1 358 ? -9.811 7.063 51.860 1.00 84.12 358 GLY A O 1
ATOM 2874 N N . ARG A 1 359 ? -8.289 7.515 50.267 1.00 77.25 359 ARG A N 1
ATOM 2875 C CA . ARG A 1 359 ? -7.165 6.743 50.837 1.00 77.25 359 ARG A CA 1
ATOM 2876 C C . ARG A 1 359 ? -6.134 7.613 51.563 1.00 77.25 359 ARG A C 1
ATOM 2878 O O . ARG A 1 359 ? -5.244 7.076 52.210 1.00 77.25 359 ARG A O 1
ATOM 2885 N N . LEU A 1 360 ? -6.216 8.934 51.387 1.00 70.44 360 LEU A N 1
ATOM 2886 C CA . LEU A 1 360 ? -5.387 9.938 52.067 1.00 70.44 360 LEU A CA 1
ATOM 2887 C C . LEU A 1 360 ? -6.053 10.489 53.342 1.00 70.44 360 LEU A C 1
ATOM 2889 O O . LEU A 1 360 ? -5.440 11.278 54.056 1.00 70.44 360 LEU A O 1
ATOM 2893 N N . ARG A 1 361 ? -7.303 10.095 53.598 1.00 53.31 361 ARG A N 1
ATOM 2894 C CA . ARG A 1 361 ? -7.986 10.198 54.891 1.00 53.31 361 ARG A CA 1
ATOM 2895 C C . ARG A 1 361 ? -7.948 8.834 55.552 1.00 53.31 361 ARG A C 1
ATOM 2897 O O . ARG A 1 361 ? -7.889 8.818 56.796 1.00 53.31 361 ARG A O 1
#

InterPro domains:
  IPR013120 Fatty acyl-CoA reductase-like, NAD-binding domain [PF07993] (84-183)
  IPR026055 Fatty acyl-CoA reductase [PTHR11011] (84-170)
  IPR033640 Fatty acyl-CoA reductase, C-terminal [PF03015] (229-322)
  IPR033640 Fatty acyl-CoA reductase, C-terminal [cd09071] (229-320)
  IPR036291 NAD(P)-binding domain superfamily [SSF51735] (29-184)

Secondary structure (DSSP, 8-state):
--SS--S---TTSPP--PPPPP----HHHHTTT-EEEETTTTSHHHHHHHHHHHHH-TT--EEEE----BTTB-HHHHHHHHHTSS-------GGGGTT-S---SSPPPPSS-HHHHHHHHHHS-HHHHHHHHHHHHTT-SSHHHHHHHHHHHHHHHT-SS------------------STTTS---HHHHHHHHHHHHHHS--TT--S-------S-HHHHHHHIIIIIIHHHHHHHHHHHHTTPPP-HHHHHHHHHHHHHHHHHHHH-------HHHHHHHHHHHHSTTGGGSPPTTTT--HHHHHHHHHHHIIIIIS---GGGHHHHHHHHHHHHHHHHHHHHHHHHHHHHHHHTT--

Sequence (361 aa):
KYPDCLNGNDPSVPDLNREVLDSDEDIADFFNGAVILVTGGTGFVGKALLEKLLRSCPGIDTVYVLMRPKRGLTVEQRYKELLKNQALVHVSTAYSNAPRSYIEEQVYQPPCDPDTILRCTTTLPRDMLENISEALQGEHPNPYTLTKALAESIVHRHTDLPVCIVRPSIGHCPVYNVTSGSIAPLQWGHFTRLCVKWARENPTKYVMWYPNFSFTESRLLNTFWELSCHFLPAFLYDLLLRAQGRKPIMMKLARRFKMAAATGEYFANHEWQWGVGELRALGAAAESARDGHVFPAWPAEFSWESYIGAYMLGIRQFILKDPADSLPHARTKLKRLYWVHKLFQAATGYYLFRLLAGRLR

Radius of gyration: 29.5 Å; chains: 1; bounding box: 66×56×95 Å

Organism: NCBI:txid189913

Foldseek 3Di:
DDDPDPDDDPVPDDDPDDDFDQDQAAPLVVQAQAAEEDECLLPPVNVVVVVLCVPPNVRRPYYHYDDDADVVGDSVRSVVVSVVPPDDADAAADLLPVLDPDDDPDQDDAPDQLVVVVCCVVPDDPVVCVVCVCVQCDSPPDVVSNVRNNVSVVVVVPDPDDHYYDHDDDDDDDDADPDCCQPPNDDPVNLQVLLLVLCLQQPFPPDDAQDHDDDDPDPVVVVVCLCPVQVVVLVVVQVVCVVVVHHRDRNVVSVVVVVVCVVCVVVVPDDDDDDGSVVVSVLVNLVSYPCSVVPDRPPVPPDPNVVSNVVSVCCRCPVVVGDPVCRVVRNVVSVVNVVVVVVVVVVVVVVVCVVVVVVVD

pLDDT: mean 73.55, std 18.19, range [30.28, 97.06]